Protein AF-A0A1I7YLP2-F1 (afdb_monomer)

Structure (mmCIF, N/CA/C/O backbone):
data_AF-A0A1I7YLP2-F1
#
_entry.id   AF-A0A1I7YLP2-F1
#
loop_
_atom_site.group_PDB
_atom_site.id
_atom_site.type_symbol
_atom_site.label_atom_id
_atom_site.label_alt_id
_atom_site.label_comp_id
_atom_site.label_asym_id
_atom_site.label_entity_id
_atom_site.label_seq_id
_atom_site.pdbx_PDB_ins_code
_atom_site.Cartn_x
_atom_site.Cartn_y
_atom_site.Cartn_z
_atom_site.occupancy
_atom_site.B_iso_or_equiv
_atom_site.auth_seq_id
_atom_site.auth_comp_id
_atom_site.auth_asym_id
_atom_site.auth_atom_id
_atom_site.pdbx_PDB_model_num
ATOM 1 N N . GLU A 1 1 ? -13.928 -5.850 30.829 1.00 45.56 1 GLU A N 1
ATOM 2 C CA . GLU A 1 1 ? -12.978 -5.229 29.883 1.00 45.56 1 GLU A CA 1
ATOM 3 C C . GLU A 1 1 ? -13.746 -4.260 29.009 1.00 45.56 1 GLU A C 1
ATOM 5 O O . GLU A 1 1 ? -14.879 -4.575 28.660 1.00 45.56 1 GLU A O 1
ATOM 10 N N . SER A 1 2 ? -13.206 -3.072 28.738 1.00 39.50 2 SER A N 1
ATOM 11 C CA . SER A 1 2 ? -13.853 -2.131 27.819 1.00 39.50 2 SER A CA 1
ATOM 12 C C . SER A 1 2 ? -13.719 -2.641 26.381 1.00 39.50 2 SER A C 1
ATOM 14 O O . SER A 1 2 ? -12.758 -3.340 26.057 1.00 39.50 2 SER A O 1
ATOM 16 N N . GLU A 1 3 ? -14.656 -2.281 25.498 1.00 38.78 3 GLU A N 1
ATOM 17 C CA . GLU A 1 3 ? -14.578 -2.587 24.054 1.00 38.78 3 GLU A CA 1
ATOM 18 C C . GLU A 1 3 ? -13.238 -2.148 23.433 1.00 38.78 3 GLU A C 1
ATOM 20 O O . GLU A 1 3 ? -12.744 -2.762 22.489 1.00 38.78 3 GLU A O 1
ATOM 25 N N . PHE A 1 4 ? -12.595 -1.158 24.054 1.00 42.38 4 PHE A N 1
ATOM 26 C CA . PHE A 1 4 ? -11.275 -0.638 23.727 1.00 42.38 4 PHE A CA 1
ATOM 27 C C . PHE A 1 4 ? -10.141 -1.670 23.860 1.00 42.38 4 PHE A C 1
ATOM 29 O O . PHE A 1 4 ? -9.307 -1.790 22.964 1.00 42.38 4 PHE A O 1
ATOM 36 N N . SER A 1 5 ? -10.127 -2.466 24.938 1.00 38.00 5 SER A N 1
ATOM 37 C CA . SER A 1 5 ? -9.141 -3.546 25.124 1.00 38.00 5 SER A CA 1
ATOM 38 C C . SER A 1 5 ? -9.267 -4.621 24.044 1.00 38.00 5 SER A C 1
ATOM 40 O O . SER A 1 5 ? -8.289 -5.252 23.662 1.00 38.00 5 SER A O 1
ATOM 42 N N . ARG A 1 6 ? -10.478 -4.800 23.509 1.00 41.12 6 ARG A N 1
ATOM 43 C CA . ARG A 1 6 ? -10.782 -5.808 22.495 1.00 41.12 6 ARG A CA 1
ATOM 44 C C . ARG A 1 6 ? -10.416 -5.352 21.078 1.00 41.12 6 ARG A C 1
ATOM 46 O O . ARG A 1 6 ? -10.029 -6.187 20.266 1.00 41.12 6 ARG A O 1
ATOM 53 N N . ALA A 1 7 ? -10.510 -4.052 20.789 1.00 42.50 7 ALA A N 1
ATOM 54 C CA . ALA A 1 7 ? -10.169 -3.475 19.486 1.00 42.50 7 ALA A CA 1
ATOM 55 C C . ALA A 1 7 ? -8.654 -3.442 19.209 1.00 42.50 7 ALA A C 1
ATOM 57 O O . ALA A 1 7 ? -8.238 -3.555 18.059 1.00 42.50 7 ALA A O 1
ATOM 58 N N . LEU A 1 8 ? -7.830 -3.316 20.253 1.00 41.56 8 LEU A N 1
ATOM 59 C CA . LEU A 1 8 ? -6.369 -3.223 20.128 1.00 41.56 8 LEU A CA 1
ATOM 60 C C . LEU A 1 8 ? -5.650 -4.582 20.166 1.00 41.56 8 LEU A C 1
ATOM 62 O O . LEU A 1 8 ? -4.443 -4.639 19.925 1.00 41.56 8 LEU A O 1
ATOM 66 N N . GLY A 1 9 ? -6.374 -5.670 20.460 1.00 40.88 9 GLY A N 1
ATOM 67 C CA . GLY A 1 9 ? -5.768 -6.928 20.896 1.00 40.88 9 GLY A CA 1
ATOM 68 C C . GLY A 1 9 ? -5.004 -6.745 22.212 1.00 40.88 9 GLY A C 1
ATOM 69 O O . GLY A 1 9 ? -4.769 -5.621 22.661 1.00 40.88 9 GLY A O 1
ATOM 70 N N . ASP A 1 10 ? -4.586 -7.839 22.845 1.00 42.75 10 ASP A N 1
ATOM 71 C CA . ASP A 1 10 ? -3.598 -7.759 23.923 1.00 42.75 10 ASP A CA 1
ATOM 72 C C . ASP A 1 10 ? -2.265 -7.307 23.317 1.00 42.75 10 ASP A C 1
ATOM 74 O O . ASP A 1 10 ? -1.399 -8.106 22.953 1.00 42.75 10 ASP A O 1
ATOM 78 N N . ALA A 1 11 ? -2.130 -5.997 23.127 1.00 47.75 11 ALA A N 1
ATOM 79 C CA . ALA A 1 11 ? -0.924 -5.392 22.623 1.00 47.75 11 ALA A CA 1
ATOM 80 C C . ALA A 1 11 ? 0.168 -5.638 23.662 1.00 47.75 11 ALA A C 1
ATOM 82 O O . ALA A 1 11 ? 0.198 -5.023 24.731 1.00 47.75 11 ALA A O 1
ATOM 83 N N . VAL A 1 12 ? 1.111 -6.519 23.331 1.00 45.19 12 VAL A N 1
ATOM 84 C CA . VAL A 1 12 ? 2.466 -6.403 23.860 1.00 45.19 12 VAL A CA 1
ATOM 85 C C . VAL A 1 12 ? 2.983 -5.079 23.311 1.00 45.19 12 VAL A C 1
ATOM 87 O O . VAL A 1 12 ? 3.541 -5.024 22.218 1.00 45.19 12 VAL A O 1
ATOM 90 N N . VAL A 1 13 ? 2.685 -3.989 24.018 1.00 52.03 13 VAL A N 1
ATOM 91 C CA . VAL A 1 13 ? 3.190 -2.662 23.686 1.00 52.03 13 VAL A CA 1
ATOM 92 C C . VAL A 1 13 ? 4.706 -2.781 23.717 1.00 52.03 13 VAL A C 1
ATOM 94 O O . VAL A 1 13 ? 5.293 -3.028 24.775 1.00 52.03 13 VAL A O 1
ATOM 97 N N . ASP A 1 14 ? 5.333 -2.686 22.545 1.00 47.81 14 ASP A N 1
ATOM 98 C CA . ASP A 1 14 ? 6.778 -2.555 22.447 1.00 47.81 14 ASP A CA 1
ATOM 99 C C . ASP A 1 14 ? 7.168 -1.342 23.297 1.00 47.81 14 ASP A C 1
ATOM 101 O O . ASP A 1 14 ? 6.802 -0.212 22.985 1.00 47.81 14 ASP A O 1
ATOM 105 N N . LYS A 1 15 ? 7.879 -1.581 24.404 1.00 51.81 15 LYS A N 1
ATOM 106 C CA . LYS A 1 15 ? 8.321 -0.540 25.347 1.00 51.81 15 LYS A CA 1
ATOM 107 C C . LYS A 1 15 ? 9.424 0.347 24.759 1.00 51.81 15 LYS A C 1
ATOM 109 O O . LYS A 1 15 ? 10.117 1.044 25.502 1.00 51.81 15 LYS A O 1
ATOM 114 N N . SER A 1 16 ? 9.665 0.279 23.450 1.00 53.50 16 SER A N 1
ATOM 115 C CA . SER A 1 16 ? 10.632 1.141 22.802 1.00 53.50 16 SER A CA 1
ATOM 116 C C . SER A 1 16 ? 10.106 2.580 22.814 1.00 53.50 16 SER A C 1
ATOM 118 O O . SER A 1 16 ? 9.059 2.907 22.265 1.00 53.50 16 SER A O 1
ATOM 120 N N . SER A 1 17 ? 10.858 3.474 23.455 1.00 63.59 17 SER A N 1
ATOM 121 C CA . SER A 1 17 ? 10.598 4.918 23.548 1.00 63.59 17 SER A CA 1
ATOM 122 C C . SER A 1 17 ? 10.815 5.653 22.216 1.00 63.59 17 SER A C 1
ATOM 124 O O . SER A 1 17 ? 11.180 6.830 22.193 1.00 63.59 17 SER A O 1
ATOM 126 N N . LYS A 1 18 ? 10.643 4.951 21.090 1.00 79.50 18 LYS A N 1
ATOM 127 C CA . LYS A 1 18 ? 10.889 5.488 19.757 1.00 79.50 18 LYS A CA 1
ATOM 128 C C . LYS A 1 18 ? 9.883 6.600 19.450 1.00 79.50 18 LYS A C 1
ATOM 130 O O . LYS A 1 18 ? 8.698 6.449 19.756 1.00 79.50 18 LYS A O 1
ATOM 135 N N . PRO A 1 19 ? 10.341 7.704 18.842 1.00 81.00 19 PRO A N 1
ATOM 136 C CA . PRO A 1 19 ? 9.447 8.762 18.421 1.00 81.00 19 PRO A CA 1
ATOM 137 C C . PRO A 1 19 ? 8.561 8.311 17.254 1.00 81.00 19 PRO A C 1
ATOM 139 O O . PRO A 1 19 ? 8.988 7.575 16.366 1.00 81.00 19 PRO A O 1
ATOM 142 N N . LEU A 1 20 ? 7.336 8.813 17.262 1.00 83.81 20 LEU A N 1
ATOM 143 C CA . LEU A 1 20 ? 6.282 8.672 16.273 1.00 83.81 20 LEU A CA 1
ATOM 144 C C . LEU A 1 20 ? 5.822 10.075 15.880 1.00 83.81 20 LEU A C 1
ATOM 146 O O . LEU A 1 20 ? 5.716 10.954 16.735 1.00 83.81 20 LEU A O 1
ATOM 150 N N . GLU A 1 21 ? 5.503 10.267 14.605 1.00 88.31 21 GLU A N 1
ATOM 151 C CA . GLU A 1 21 ? 4.964 11.525 14.075 1.00 88.31 21 GLU A CA 1
ATOM 152 C C . GLU A 1 21 ? 3.681 11.225 13.295 1.00 88.31 21 GLU A C 1
ATOM 154 O O . GLU A 1 21 ? 3.731 11.010 12.082 1.00 88.31 21 GLU A O 1
ATOM 159 N N . PRO A 1 22 ? 2.527 11.105 13.979 1.00 88.25 22 PRO A N 1
ATOM 160 C CA . PRO A 1 22 ? 1.287 10.726 13.322 1.00 88.25 22 PRO A CA 1
ATOM 161 C C . PRO A 1 22 ? 0.819 11.802 12.346 1.00 88.25 22 PRO A C 1
ATOM 163 O O . PRO A 1 22 ? 0.896 12.997 12.626 1.00 88.25 22 PRO A O 1
ATOM 166 N N . LEU A 1 23 ? 0.249 11.353 11.233 1.00 92.25 23 LEU A N 1
ATOM 167 C CA . LEU A 1 23 ? -0.410 12.191 10.244 1.00 92.25 23 LEU A CA 1
ATOM 168 C C . LEU A 1 23 ? -1.813 11.640 10.001 1.00 92.25 23 LEU A C 1
ATOM 170 O O . LEU A 1 23 ? -1.985 10.434 9.811 1.00 92.25 23 LEU A O 1
ATOM 174 N N . PHE A 1 24 ? -2.821 12.511 10.012 1.00 92.62 24 PHE A N 1
ATOM 175 C CA . PHE A 1 24 ? -4.186 12.085 9.736 1.00 92.62 24 PHE A CA 1
ATOM 176 C C . PHE A 1 24 ? -4.331 11.648 8.272 1.00 92.62 24 PHE A C 1
ATOM 178 O O . PHE A 1 24 ? -3.794 12.284 7.365 1.00 92.62 24 PHE 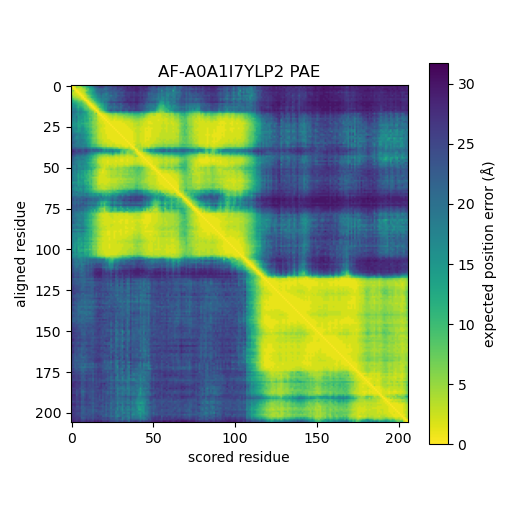A O 1
ATOM 185 N N . VAL A 1 25 ? -5.076 10.564 8.031 1.00 92.81 25 VAL A N 1
ATOM 186 C CA . VAL A 1 25 ? -5.134 9.902 6.715 1.00 92.81 25 VAL A CA 1
ATOM 187 C C . VAL A 1 25 ? -5.572 10.844 5.593 1.00 92.81 25 VAL A C 1
ATOM 189 O O . VAL A 1 25 ? -5.030 10.787 4.494 1.00 92.81 25 VAL A O 1
ATOM 192 N N . LYS A 1 26 ? -6.503 11.762 5.875 1.00 92.31 26 LYS A N 1
ATOM 193 C CA . LYS A 1 26 ? -6.982 12.721 4.879 1.00 92.31 26 LYS A CA 1
ATOM 194 C C . LYS A 1 26 ? -5.882 13.694 4.450 1.00 92.31 26 LYS A C 1
ATOM 196 O O . LYS A 1 26 ? -5.697 13.896 3.254 1.00 92.31 26 LYS A O 1
ATOM 201 N N . ASP A 1 27 ? -5.120 14.228 5.405 1.00 95.44 27 ASP A N 1
ATOM 202 C CA . ASP A 1 27 ? -3.985 15.108 5.112 1.00 95.44 27 ASP A CA 1
ATOM 203 C C . ASP A 1 27 ? -2.909 14.359 4.304 1.00 95.44 27 ASP A C 1
ATOM 205 O O . ASP A 1 27 ? -2.358 14.909 3.351 1.00 95.44 27 ASP A O 1
ATOM 209 N N . ALA A 1 28 ? -2.654 13.083 4.624 1.00 95.25 28 ALA A N 1
ATOM 210 C CA . ALA A 1 28 ? -1.737 12.242 3.853 1.00 95.25 28 ALA A CA 1
ATOM 211 C C . ALA A 1 28 ? -2.200 12.063 2.396 1.00 95.25 28 ALA A C 1
ATOM 213 O O . ALA A 1 28 ? -1.409 12.245 1.470 1.00 95.25 28 ALA A O 1
ATOM 214 N N . CYS A 1 29 ? -3.482 11.753 2.176 1.00 93.94 29 CYS A N 1
ATOM 215 C CA . CYS A 1 29 ? -4.053 11.619 0.835 1.00 93.94 29 CYS A CA 1
ATOM 216 C C . CYS A 1 29 ? -3.966 12.923 0.031 1.00 93.94 29 CYS A C 1
ATOM 218 O O . CYS A 1 29 ? -3.602 12.891 -1.144 1.00 93.94 29 CYS A O 1
ATOM 220 N N . GLU A 1 30 ? -4.271 14.064 0.654 1.00 96.25 30 GLU A N 1
ATOM 221 C CA . GLU A 1 30 ? -4.180 15.380 0.013 1.00 96.25 30 GLU A CA 1
ATOM 222 C C . GLU A 1 30 ? -2.740 15.695 -0.417 1.00 96.25 30 GLU A C 1
ATOM 224 O O . GLU A 1 30 ? -2.513 16.108 -1.556 1.00 96.25 30 GLU A O 1
ATOM 229 N N . ALA A 1 31 ? -1.752 15.423 0.441 1.00 96.06 31 ALA A N 1
ATOM 230 C CA . ALA A 1 31 ? -0.342 15.589 0.098 1.00 96.06 31 ALA A CA 1
ATOM 231 C C . ALA A 1 31 ? 0.078 14.705 -1.083 1.00 96.06 31 ALA A C 1
ATOM 233 O O . ALA A 1 31 ? 0.730 15.183 -2.010 1.00 96.06 31 ALA A O 1
ATOM 234 N N . ILE A 1 32 ? -0.312 13.425 -1.068 1.00 94.56 32 ILE A N 1
ATOM 235 C CA . ILE A 1 32 ? 0.006 12.469 -2.136 1.00 94.56 32 ILE A CA 1
ATOM 236 C C . ILE A 1 32 ? -0.591 12.936 -3.465 1.00 94.56 32 ILE A C 1
ATOM 238 O O . ILE A 1 32 ? 0.103 12.924 -4.480 1.00 94.56 32 ILE A O 1
ATOM 242 N N . ALA A 1 33 ? -1.845 13.396 -3.466 1.00 92.75 33 ALA A N 1
ATOM 243 C CA . ALA A 1 33 ? -2.496 13.914 -4.666 1.00 92.75 33 ALA A CA 1
ATOM 244 C C . ALA A 1 33 ? -1.780 15.159 -5.218 1.00 92.75 33 ALA A C 1
ATOM 246 O O . ALA A 1 33 ? -1.570 15.264 -6.427 1.00 92.75 33 ALA A O 1
ATOM 247 N N . LEU A 1 34 ? -1.353 16.077 -4.342 1.00 93.81 34 LEU A N 1
ATOM 248 C CA . LEU A 1 34 ? -0.584 17.260 -4.741 1.00 93.81 34 LEU A CA 1
ATOM 249 C C . LEU A 1 34 ? 0.781 16.891 -5.328 1.00 93.81 34 LEU A C 1
ATOM 251 O O . LEU A 1 34 ? 1.174 17.453 -6.349 1.00 93.81 34 LEU A O 1
ATOM 255 N N . VAL A 1 35 ? 1.491 15.944 -4.709 1.00 92.38 35 VAL A N 1
ATOM 256 C CA . VAL A 1 35 ? 2.786 15.455 -5.204 1.00 92.38 35 VAL A CA 1
ATOM 257 C C . VAL A 1 35 ? 2.620 14.760 -6.556 1.00 92.38 35 VAL A C 1
ATOM 259 O O . VAL A 1 35 ? 3.386 15.032 -7.472 1.00 92.38 35 VAL A O 1
ATOM 262 N N . ALA A 1 36 ? 1.596 13.921 -6.720 1.00 87.50 36 ALA A N 1
ATOM 263 C CA . ALA A 1 36 ? 1.324 13.225 -7.978 1.00 87.50 36 ALA A CA 1
ATOM 264 C C . ALA A 1 36 ? 0.922 14.178 -9.119 1.00 87.50 36 ALA A C 1
ATOM 266 O O . ALA A 1 36 ? 1.253 13.931 -10.276 1.00 87.50 36 ALA A O 1
ATOM 267 N N . GLY A 1 37 ? 0.220 15.273 -8.806 1.00 87.75 37 GLY A N 1
ATOM 268 C CA . GLY A 1 37 ? -0.152 16.306 -9.778 1.00 87.75 37 GLY A CA 1
ATOM 269 C C . GLY A 1 37 ? 0.976 17.288 -10.120 1.00 87.75 37 GLY A C 1
ATOM 270 O O . GLY A 1 37 ? 0.842 18.067 -11.070 1.00 87.75 37 GLY A O 1
ATOM 271 N N . HIS A 1 38 ? 2.078 17.275 -9.366 1.00 87.94 38 HIS A N 1
ATOM 272 C CA . HIS A 1 38 ? 3.189 18.198 -9.550 1.00 87.94 38 HIS A CA 1
ATOM 273 C C . HIS A 1 38 ? 3.922 17.934 -10.873 1.00 87.94 38 HIS A C 1
ATOM 275 O O . HIS A 1 38 ? 4.423 16.843 -11.121 1.00 87.94 38 HIS A O 1
ATOM 281 N N . GLN A 1 39 ? 4.004 18.961 -11.724 1.00 81.00 39 GLN A N 1
ATOM 282 C CA . GLN A 1 39 ? 4.672 18.898 -13.034 1.00 81.00 39 GLN A CA 1
ATOM 283 C C . GLN A 1 39 ? 6.172 19.257 -12.972 1.00 81.00 39 GLN A C 1
ATOM 285 O O . GLN A 1 39 ? 6.821 19.377 -14.010 1.00 81.00 39 GLN A O 1
ATOM 290 N N . GLY A 1 40 ? 6.716 19.503 -11.775 1.00 72.44 40 GLY A N 1
ATOM 291 C CA . GLY A 1 40 ? 8.125 19.834 -11.566 1.00 72.44 40 GLY A CA 1
ATOM 292 C C . GLY A 1 40 ? 8.976 18.600 -11.265 1.00 72.44 40 GLY A C 1
ATOM 293 O O . GLY A 1 40 ? 8.549 17.712 -10.532 1.00 72.44 40 GLY A O 1
ATOM 294 N N . GLY A 1 41 ? 10.169 18.580 -11.871 1.00 65.69 41 GLY A N 1
ATOM 295 C CA . GLY A 1 41 ? 11.251 17.626 -11.620 1.00 65.69 41 GLY A CA 1
ATOM 296 C C . GLY A 1 41 ? 10.966 16.167 -11.997 1.00 65.69 41 GLY A C 1
ATOM 297 O O . GLY A 1 41 ? 9.836 15.707 -12.106 1.00 65.69 41 GLY A O 1
ATOM 298 N N . VAL A 1 42 ? 12.031 15.401 -12.238 1.00 70.19 42 VAL A N 1
ATOM 299 C CA . VAL A 1 42 ? 11.933 13.951 -12.456 1.00 70.19 42 VAL A CA 1
ATOM 300 C C . VAL A 1 42 ? 12.368 13.256 -11.172 1.00 70.19 42 VAL A C 1
ATOM 302 O O . VAL A 1 42 ? 13.467 13.516 -10.686 1.00 70.19 42 VAL A O 1
ATOM 305 N N . ALA A 1 43 ? 11.527 12.354 -10.653 1.00 75.94 43 ALA A N 1
ATOM 306 C CA . ALA A 1 43 ? 11.809 11.558 -9.453 1.00 75.94 43 ALA A CA 1
ATOM 307 C C . ALA A 1 43 ? 12.072 12.393 -8.184 1.00 75.94 43 ALA A C 1
ATOM 309 O O . ALA A 1 43 ? 12.931 12.062 -7.365 1.00 75.94 43 ALA A O 1
ATOM 310 N N . GLU A 1 44 ? 11.333 13.487 -8.011 1.00 88.12 44 GLU A N 1
ATOM 311 C CA . GLU A 1 44 ? 11.436 14.299 -6.806 1.00 88.12 44 GLU A CA 1
ATOM 312 C C . GLU A 1 44 ? 10.851 13.593 -5.582 1.00 88.12 44 GLU A C 1
ATOM 314 O O . GLU A 1 44 ? 9.747 13.056 -5.611 1.00 88.12 44 GLU A O 1
ATOM 319 N N . ILE A 1 45 ? 11.585 13.649 -4.473 1.00 89.88 45 ILE A N 1
ATOM 320 C CA . ILE A 1 45 ? 11.138 13.119 -3.184 1.00 89.88 45 ILE A CA 1
ATOM 321 C C . ILE A 1 45 ? 10.534 14.260 -2.367 1.00 89.88 45 ILE A C 1
ATOM 323 O O . ILE A 1 45 ? 11.136 15.335 -2.280 1.00 89.88 45 ILE A O 1
ATOM 327 N N . PHE A 1 46 ? 9.367 14.016 -1.769 1.00 93.56 46 PHE A N 1
ATOM 328 C CA . PHE A 1 46 ? 8.687 14.917 -0.840 1.00 93.56 46 PHE A CA 1
ATOM 329 C C . PHE A 1 46 ? 8.389 14.171 0.460 1.00 93.56 46 PHE A C 1
ATOM 331 O O . PHE A 1 46 ? 7.674 13.171 0.454 1.00 93.56 46 PHE A O 1
ATOM 338 N N . ASN A 1 47 ? 8.920 14.669 1.576 1.00 94.75 47 ASN A N 1
ATOM 339 C CA . ASN A 1 47 ? 8.521 14.191 2.895 1.00 94.75 47 ASN A CA 1
ATOM 340 C C . ASN A 1 47 ? 7.130 14.731 3.231 1.00 94.75 47 ASN A C 1
ATOM 342 O O . ASN A 1 47 ? 6.864 15.922 3.052 1.00 94.75 47 ASN A O 1
ATOM 346 N N . VAL A 1 48 ? 6.269 13.854 3.740 1.00 93.94 48 VAL A N 1
ATOM 347 C CA . VAL A 1 48 ? 4.904 14.166 4.165 1.00 93.94 48 VAL A CA 1
ATOM 348 C C . VAL A 1 48 ? 4.759 13.699 5.610 1.00 93.94 48 VAL A C 1
ATOM 350 O O . VAL A 1 48 ? 4.882 12.507 5.883 1.00 93.94 48 VAL A O 1
ATOM 353 N N . GLY A 1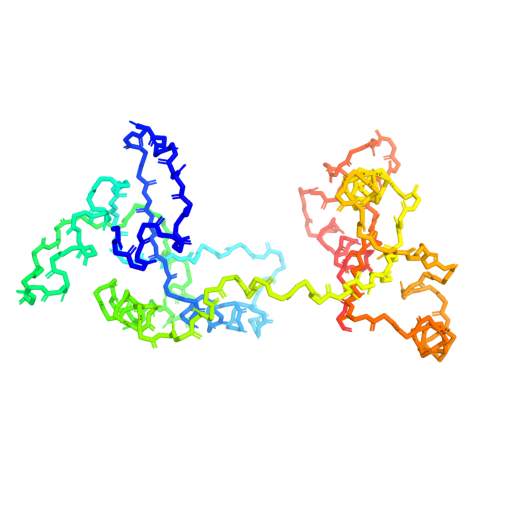 49 ? 4.519 14.627 6.534 1.00 90.94 49 GLY A N 1
ATOM 354 C CA . GLY A 1 49 ? 4.457 14.333 7.965 1.00 90.94 49 GLY A CA 1
ATOM 355 C C . GLY A 1 49 ? 3.514 15.249 8.728 1.00 90.94 49 GLY A C 1
ATOM 356 O O . GLY A 1 49 ? 3.074 16.282 8.217 1.00 90.94 49 GLY A O 1
ATOM 357 N N . GLY A 1 50 ? 3.193 14.831 9.953 1.00 86.69 50 GLY A N 1
ATOM 358 C CA . GLY A 1 50 ? 2.422 15.620 10.908 1.00 86.69 50 GLY A CA 1
ATOM 359 C C . GLY A 1 50 ? 3.229 16.765 11.521 1.00 86.69 50 GLY A C 1
ATOM 360 O O . GLY A 1 50 ? 4.412 16.955 11.248 1.00 86.69 50 GLY A O 1
ATOM 361 N N . ASP A 1 51 ? 2.578 17.539 12.380 1.00 79.31 51 ASP A N 1
ATOM 362 C CA . ASP A 1 51 ? 3.170 18.671 13.097 1.00 79.31 51 ASP A CA 1
ATOM 363 C C . ASP A 1 51 ? 3.699 18.301 14.494 1.00 79.31 51 ASP A C 1
ATOM 365 O O . ASP A 1 51 ? 4.356 19.117 15.154 1.00 79.31 51 ASP A O 1
ATOM 369 N N . PHE A 1 52 ? 3.459 17.062 14.930 1.00 79.06 52 PHE A N 1
ATOM 370 C CA . PHE A 1 52 ? 3.673 16.631 16.302 1.00 79.06 52 PHE A CA 1
ATOM 371 C C . PHE A 1 52 ? 4.488 15.341 16.415 1.00 79.06 52 PHE A C 1
ATOM 373 O O . PHE A 1 52 ? 4.296 14.411 15.636 1.00 79.06 52 PHE A O 1
ATOM 380 N N . GLN A 1 53 ? 5.352 15.271 17.432 1.00 84.56 53 GLN A N 1
ATOM 381 C CA . GLN A 1 53 ? 6.138 14.083 17.765 1.00 84.56 53 GLN A CA 1
ATOM 382 C C . GLN A 1 53 ? 5.800 13.572 19.165 1.00 84.56 53 GLN A C 1
ATOM 384 O O . GLN A 1 53 ? 5.757 14.340 20.124 1.00 84.56 53 GLN A O 1
ATOM 389 N N . LEU A 1 54 ? 5.616 12.264 19.302 1.00 84.75 54 LEU A N 1
ATOM 390 C CA . LEU A 1 54 ? 5.354 11.610 20.581 1.00 84.75 54 LEU A CA 1
ATOM 391 C C . LEU A 1 54 ? 5.856 10.169 20.591 1.00 84.75 54 LEU A C 1
ATOM 393 O O . LEU A 1 54 ? 6.184 9.628 19.547 1.00 84.75 54 LEU A O 1
ATOM 397 N N . ASN A 1 55 ? 5.904 9.523 21.747 1.00 84.62 55 ASN A N 1
ATOM 398 C CA . ASN A 1 55 ? 6.105 8.074 21.835 1.00 84.62 55 ASN A CA 1
ATOM 399 C C . ASN A 1 55 ? 4.779 7.325 22.078 1.00 84.62 55 ASN A C 1
ATOM 401 O O . ASN A 1 55 ? 3.713 7.928 22.213 1.00 84.62 55 ASN A O 1
ATOM 405 N N . VAL A 1 56 ? 4.847 5.993 22.126 1.00 80.81 56 VAL A N 1
ATOM 406 C CA . VAL A 1 56 ? 3.667 5.131 22.309 1.00 80.81 56 VAL A CA 1
ATOM 407 C C . VAL A 1 56 ? 2.971 5.375 23.656 1.00 80.81 56 VAL A C 1
ATOM 409 O O . VAL A 1 56 ? 1.741 5.404 23.706 1.00 80.81 56 VAL A O 1
ATOM 412 N N . ASP A 1 57 ? 3.726 5.607 24.732 1.00 80.69 57 ASP A N 1
ATOM 413 C CA . ASP A 1 57 ? 3.164 5.872 26.063 1.00 80.69 57 ASP A CA 1
ATOM 414 C C . ASP A 1 57 ? 2.430 7.221 26.103 1.00 80.69 57 ASP A C 1
ATOM 416 O O . ASP A 1 57 ? 1.327 7.328 26.644 1.00 80.69 57 ASP A O 1
ATOM 420 N N . GLU A 1 58 ? 3.013 8.247 25.478 1.00 81.12 58 GLU A N 1
ATOM 421 C CA . GLU A 1 58 ? 2.410 9.569 25.301 1.00 81.12 58 GLU A CA 1
ATOM 422 C C . GLU A 1 58 ? 1.136 9.482 24.446 1.00 81.12 58 GLU A C 1
ATOM 424 O O . GLU A 1 58 ? 0.147 10.142 24.766 1.00 81.12 58 GLU A O 1
ATOM 429 N N . LEU A 1 59 ? 1.113 8.626 23.416 1.00 82.69 59 LEU A N 1
ATOM 430 C CA . LEU A 1 59 ? -0.069 8.414 22.571 1.00 82.69 59 LEU A CA 1
ATOM 431 C C . LEU A 1 59 ? -1.188 7.756 23.374 1.00 82.69 59 LEU A C 1
ATOM 433 O O . LEU A 1 59 ? -2.326 8.219 23.354 1.00 82.69 59 LEU A O 1
ATOM 437 N N . ALA A 1 60 ? -0.858 6.698 24.115 1.00 81.06 60 ALA A N 1
ATOM 438 C CA . ALA A 1 60 ? -1.809 5.988 24.958 1.00 81.06 60 ALA A CA 1
ATOM 439 C C . ALA A 1 60 ? -2.387 6.898 26.053 1.00 81.06 60 ALA A C 1
ATOM 441 O O . ALA A 1 60 ? -3.585 6.844 26.340 1.00 81.06 60 ALA A O 1
ATOM 442 N N . ALA A 1 61 ? -1.558 7.757 26.654 1.00 80.00 61 ALA A N 1
ATOM 443 C CA . ALA A 1 61 ? -2.011 8.762 27.609 1.00 80.00 61 ALA A CA 1
ATOM 444 C C . ALA A 1 61 ? -2.921 9.808 26.949 1.00 80.00 61 ALA A C 1
ATOM 446 O O . ALA A 1 61 ? -3.961 10.147 27.510 1.00 80.00 61 ALA A O 1
ATOM 447 N N . LEU A 1 62 ? -2.569 10.282 25.751 1.00 78.75 62 LEU A N 1
ATOM 448 C CA . LEU A 1 62 ? -3.348 11.274 25.016 1.00 78.75 62 LEU A CA 1
ATOM 449 C C . LEU A 1 62 ? -4.728 10.746 24.620 1.00 78.75 62 LEU A C 1
ATOM 451 O O . LEU A 1 62 ? -5.716 11.455 24.780 1.00 78.75 62 LEU A O 1
ATOM 455 N N . VAL A 1 63 ? -4.818 9.497 24.162 1.00 77.50 63 VAL A N 1
ATOM 456 C CA . VAL A 1 63 ? -6.105 8.867 23.838 1.00 77.50 63 VAL A CA 1
ATOM 457 C C . VAL A 1 63 ? -7.018 8.829 25.069 1.00 77.50 63 VAL A C 1
ATOM 459 O O . VAL A 1 63 ? -8.174 9.228 24.972 1.00 77.50 63 VAL A O 1
ATOM 462 N N . LYS A 1 64 ? -6.481 8.489 26.251 1.00 77.25 64 LYS A N 1
ATOM 463 C CA . LYS A 1 64 ? -7.225 8.555 27.526 1.00 77.25 64 LYS A CA 1
ATOM 464 C C . LYS A 1 64 ? -7.606 9.988 27.929 1.00 77.25 64 LYS A C 1
ATOM 466 O O . LYS A 1 64 ? -8.630 10.199 28.565 1.00 77.25 64 LYS A O 1
ATOM 471 N N . GLN A 1 65 ? -6.780 10.984 27.602 1.00 72.56 65 GLN A N 1
ATOM 472 C CA . GLN A 1 65 ? -7.025 12.396 27.936 1.00 72.56 65 GLN A CA 1
ATOM 473 C C . GLN A 1 65 ? -8.012 13.089 26.994 1.00 72.56 65 GLN A C 1
ATOM 475 O O . GLN A 1 65 ? -8.690 14.027 27.410 1.00 72.56 65 GLN A O 1
ATOM 480 N N . ILE A 1 66 ? -8.117 12.651 25.739 1.00 68.25 66 ILE A N 1
ATOM 481 C CA . ILE A 1 66 ? -9.088 13.179 24.773 1.00 68.25 66 ILE A CA 1
ATOM 482 C C . ILE A 1 66 ? -10.526 12.890 25.232 1.00 68.25 66 ILE A C 1
ATOM 484 O O . ILE A 1 66 ? -11.405 13.723 25.006 1.00 68.25 66 ILE A O 1
ATOM 488 N N . GLU A 1 67 ? -10.740 11.807 25.984 1.00 59.25 67 GLU A N 1
ATOM 489 C CA . GLU A 1 67 ? -11.993 11.528 26.704 1.00 59.25 67 GLU A CA 1
ATOM 490 C C . GLU A 1 67 ? -12.259 12.529 27.852 1.00 59.25 67 GLU A C 1
ATOM 492 O O . GLU A 1 67 ? -13.405 12.735 28.247 1.00 59.25 67 GLU A O 1
ATOM 497 N N . ALA A 1 68 ? -11.217 13.202 28.357 1.00 56.22 68 ALA A N 1
ATOM 498 C CA . ALA A 1 68 ? -11.246 14.141 29.485 1.00 56.22 68 ALA A CA 1
ATOM 499 C C . ALA A 1 68 ? -11.040 15.628 29.094 1.00 56.22 68 ALA A C 1
ATOM 501 O O . ALA A 1 68 ? -10.918 16.482 29.972 1.00 56.22 68 ALA A O 1
ATOM 502 N N . ALA A 1 69 ? -11.017 15.953 27.793 1.00 54.19 69 ALA A N 1
ATOM 503 C CA . ALA A 1 69 ? -11.013 17.315 27.232 1.00 54.19 69 ALA A CA 1
ATOM 504 C C . ALA A 1 69 ? -9.874 18.268 27.681 1.00 54.19 69 ALA A C 1
ATOM 506 O O . ALA A 1 69 ? -10.073 19.482 27.746 1.00 54.19 69 ALA A O 1
ATOM 507 N N . SER A 1 70 ? -8.660 17.761 27.920 1.00 50.66 70 SER A N 1
ATOM 508 C CA . SER A 1 70 ? -7.469 18.596 28.156 1.00 50.66 70 SER A CA 1
ATOM 509 C C . SER A 1 70 ? -6.279 18.066 27.363 1.00 50.66 70 SER A C 1
ATOM 511 O O . SER A 1 70 ? -5.938 16.894 27.485 1.00 50.66 70 SER A O 1
ATOM 513 N N . THR A 1 71 ? -5.643 18.903 26.538 1.00 53.69 71 THR A N 1
ATOM 514 C CA . THR A 1 71 ? -4.452 18.505 25.771 1.00 53.69 71 THR A CA 1
ATOM 515 C C . THR A 1 71 ? -3.412 19.622 25.765 1.00 53.69 71 THR A C 1
ATOM 517 O O . THR A 1 71 ? -3.553 20.601 25.034 1.00 53.69 71 THR A O 1
ATOM 520 N N . HIS A 1 72 ? -2.346 19.458 26.552 1.00 52.66 72 HIS A N 1
ATOM 521 C CA . HIS A 1 72 ? -1.086 20.180 26.370 1.00 52.66 72 HIS A CA 1
ATOM 522 C C . HIS A 1 72 ? -0.083 19.234 25.710 1.00 52.66 72 HIS A C 1
ATOM 524 O O . HIS A 1 72 ? 0.276 18.204 26.271 1.00 52.66 72 HIS A O 1
ATOM 530 N N . LEU A 1 73 ? 0.362 19.592 24.512 1.00 59.88 73 LEU A N 1
ATOM 531 C CA . LEU A 1 73 ? 1.251 18.798 23.676 1.00 59.88 73 LEU A CA 1
ATOM 532 C C . LEU A 1 73 ? 2.337 19.746 23.151 1.00 59.88 73 LEU A C 1
ATOM 534 O O . LEU A 1 73 ? 2.018 20.752 22.523 1.00 59.88 73 LEU A O 1
ATOM 538 N N . SER A 1 74 ? 3.611 19.487 23.469 1.00 55.06 74 SER A N 1
ATOM 539 C CA . SER A 1 74 ? 4.702 20.471 23.314 1.00 55.06 74 SER A CA 1
ATOM 540 C C . SER A 1 74 ? 5.901 20.027 22.463 1.00 55.06 74 SER A C 1
ATOM 542 O O . SER A 1 74 ? 6.888 20.761 22.391 1.00 55.06 74 SER A O 1
ATOM 544 N N . LYS A 1 75 ? 5.855 18.868 21.793 1.00 66.69 75 LYS A N 1
ATOM 545 C CA . LYS A 1 75 ? 6.975 18.365 20.980 1.00 66.69 75 LYS A CA 1
ATOM 546 C C . LYS A 1 75 ? 6.707 18.525 19.482 1.00 66.69 75 LYS A C 1
ATOM 548 O O . LYS A 1 75 ? 5.818 17.896 18.918 1.00 66.69 75 LYS A O 1
ATOM 553 N N . LYS A 1 76 ? 7.506 19.382 18.847 1.00 69.50 76 LYS A N 1
ATOM 554 C CA . LYS A 1 76 ? 7.480 19.641 17.403 1.00 69.50 76 LYS A CA 1
ATOM 555 C C . LYS A 1 76 ? 8.010 18.426 16.630 1.00 69.50 76 LYS A C 1
ATOM 557 O O . LYS A 1 76 ? 9.007 17.845 17.050 1.00 69.50 76 LYS A O 1
ATOM 562 N N . ALA A 1 77 ? 7.374 18.097 15.504 1.00 78.31 77 ALA A N 1
ATOM 563 C CA . ALA A 1 77 ? 7.865 17.097 14.554 1.00 78.31 77 ALA A CA 1
ATOM 564 C C . ALA A 1 77 ? 9.324 17.348 14.121 1.00 78.31 77 ALA A C 1
ATOM 566 O O . ALA A 1 77 ? 9.763 18.497 13.990 1.00 78.31 77 ALA A O 1
ATOM 567 N N . SER A 1 78 ? 10.064 16.260 13.904 1.00 82.06 78 SER A N 1
ATOM 568 C CA . SER A 1 78 ? 11.466 16.240 13.483 1.00 82.06 78 SER A CA 1
ATOM 569 C C . SER A 1 78 ? 11.648 15.929 11.994 1.00 82.06 78 SER A C 1
ATOM 571 O O . SER A 1 78 ? 12.703 16.256 11.447 1.00 82.06 78 SER A O 1
ATOM 573 N N . LEU A 1 79 ? 10.640 15.356 11.319 1.00 88.00 79 LEU A N 1
ATOM 574 C CA . LEU A 1 79 ? 10.683 15.123 9.877 1.00 88.00 79 LEU A CA 1
ATOM 575 C C . LEU A 1 79 ? 10.734 16.448 9.102 1.00 88.00 79 LEU A C 1
ATOM 577 O O . LEU A 1 79 ? 9.838 17.290 9.201 1.00 88.00 79 LEU A O 1
ATOM 581 N N . ASP A 1 80 ? 11.765 16.619 8.274 1.00 91.31 80 ASP A N 1
ATOM 582 C CA . ASP A 1 80 ? 11.901 17.808 7.435 1.00 91.31 80 ASP A CA 1
ATOM 583 C C . ASP A 1 80 ? 10.898 17.788 6.274 1.00 91.31 80 ASP A C 1
ATOM 585 O O . ASP A 1 80 ? 11.111 17.131 5.254 1.00 91.31 80 ASP A O 1
ATOM 589 N N . CYS A 1 81 ? 9.810 18.541 6.433 1.00 93.31 81 CYS A N 1
ATOM 590 C CA . CYS A 1 81 ? 8.773 18.748 5.420 1.00 93.31 81 CYS A CA 1
ATOM 591 C C . CYS A 1 81 ? 8.902 20.111 4.708 1.00 93.31 81 CYS A C 1
ATOM 593 O O . CYS A 1 81 ? 7.943 20.588 4.095 1.00 93.31 81 CYS A O 1
ATOM 595 N N . SER A 1 82 ? 10.064 20.774 4.777 1.00 94.31 82 SER A N 1
ATOM 596 C CA . SER A 1 82 ? 10.243 22.126 4.220 1.00 94.31 82 SER A CA 1
ATOM 597 C C . SER A 1 82 ? 9.999 22.152 2.712 1.00 94.31 82 SER A C 1
ATOM 599 O O . SER A 1 82 ? 9.292 23.023 2.211 1.00 94.31 82 SER A O 1
ATOM 601 N N . LYS A 1 83 ? 10.463 21.125 1.990 1.00 95.12 83 LYS A N 1
ATOM 602 C CA . LYS A 1 83 ? 10.299 21.034 0.535 1.00 95.12 83 LYS A CA 1
ATOM 603 C C . LYS A 1 83 ? 8.835 21.027 0.090 1.00 95.12 83 LYS A C 1
ATOM 605 O O . LYS A 1 83 ? 8.478 21.786 -0.812 1.00 95.12 83 LYS A O 1
ATOM 610 N N . ILE A 1 84 ? 7.981 20.194 0.693 1.00 95.38 84 ILE A N 1
ATOM 611 C CA . ILE A 1 84 ? 6.563 20.126 0.302 1.00 95.38 84 ILE A CA 1
ATOM 612 C C . ILE A 1 84 ? 5.827 21.422 0.666 1.00 95.38 84 ILE A C 1
ATOM 614 O O . ILE A 1 84 ? 5.015 21.921 -0.116 1.00 95.38 84 ILE A O 1
ATOM 618 N N . LYS A 1 85 ? 6.195 22.037 1.794 1.00 95.06 85 LYS A N 1
ATOM 619 C CA . LYS A 1 85 ? 5.663 23.329 2.228 1.00 95.06 85 LYS A CA 1
ATOM 620 C C . LYS A 1 85 ? 6.051 24.465 1.285 1.00 95.06 85 LYS A C 1
ATOM 622 O O . LYS A 1 85 ? 5.231 25.322 0.969 1.00 95.06 85 LYS A O 1
ATOM 627 N N . GLU A 1 86 ? 7.293 24.501 0.829 1.00 95.31 86 GLU A N 1
ATOM 628 C CA . GLU A 1 86 ? 7.787 25.570 -0.035 1.00 95.31 86 GLU A CA 1
ATOM 629 C C . GLU A 1 86 ? 7.313 25.404 -1.477 1.00 95.31 86 GLU A C 1
ATOM 631 O O . GLU A 1 86 ? 6.893 26.389 -2.090 1.00 95.31 86 GLU A O 1
ATOM 636 N N . THR A 1 87 ? 7.318 24.170 -1.983 1.00 94.44 87 THR A N 1
ATOM 637 C CA . THR A 1 87 ? 7.021 23.855 -3.388 1.00 94.44 87 THR A CA 1
ATOM 638 C C . THR A 1 87 ? 5.522 23.756 -3.645 1.00 94.44 87 THR A C 1
ATOM 640 O O . THR A 1 87 ? 5.019 24.369 -4.581 1.00 94.44 87 THR A O 1
ATOM 643 N N . LEU A 1 88 ? 4.795 23.012 -2.803 1.00 94.62 88 LEU A N 1
ATOM 644 C CA . LEU A 1 88 ? 3.373 22.707 -3.006 1.00 94.62 88 LEU A CA 1
ATOM 645 C C . LEU A 1 88 ? 2.449 23.507 -2.086 1.00 94.62 88 LEU A C 1
ATOM 647 O O . LEU A 1 88 ? 1.234 23.362 -2.165 1.00 94.62 88 LEU A O 1
ATOM 651 N N . LYS A 1 89 ? 3.014 24.352 -1.210 1.00 96.00 89 LYS A N 1
ATOM 652 C CA . LYS A 1 89 ? 2.265 25.138 -0.212 1.00 96.00 89 LYS A CA 1
ATOM 653 C C . LYS A 1 89 ? 1.380 24.272 0.688 1.00 96.00 89 LYS A C 1
ATOM 655 O O . LYS A 1 89 ? 0.376 24.750 1.208 1.00 96.00 89 LYS A O 1
ATOM 660 N N . TRP A 1 90 ? 1.773 23.015 0.889 1.00 96.00 90 TRP A N 1
ATOM 661 C CA . TRP A 1 90 ? 1.027 22.061 1.695 1.00 96.00 90 TRP A CA 1
ATOM 662 C C . TRP A 1 90 ? 1.583 21.968 3.117 1.00 96.00 90 TRP A C 1
ATOM 664 O O . TRP A 1 90 ? 2.797 21.946 3.333 1.00 96.00 90 TRP A O 1
ATOM 674 N N . THR A 1 91 ? 0.670 21.886 4.079 1.00 94.19 91 THR A N 1
ATOM 675 C CA . THR A 1 91 ? 0.914 21.561 5.488 1.00 94.19 91 THR A CA 1
ATOM 676 C C 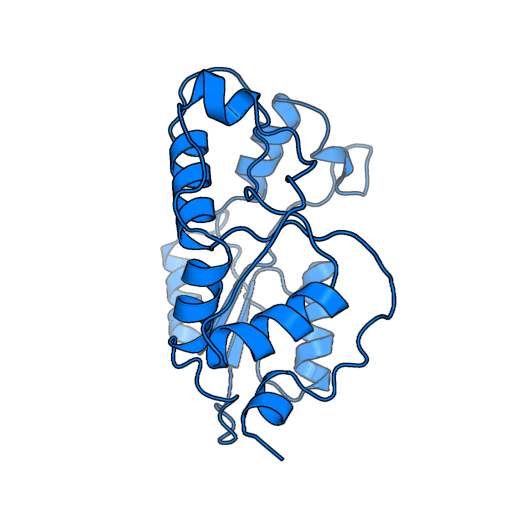. THR A 1 91 ? -0.296 20.792 6.014 1.00 94.19 91 THR A C 1
ATOM 678 O O . THR A 1 91 ? -1.404 21.093 5.561 1.00 94.19 91 THR A O 1
ATOM 681 N N . PRO A 1 92 ? -0.134 19.865 6.975 1.00 92.94 92 PRO A N 1
ATOM 682 C CA . PRO A 1 92 ? -1.275 19.174 7.567 1.00 92.94 92 PRO A CA 1
ATOM 683 C C . PRO A 1 92 ? -2.241 20.177 8.205 1.00 92.94 92 PRO A C 1
ATOM 685 O O . PRO A 1 92 ? -1.818 21.157 8.824 1.00 92.94 92 PRO A O 1
ATOM 688 N N . THR A 1 93 ? -3.538 19.936 8.042 1.00 92.94 93 THR A N 1
ATOM 689 C CA . THR A 1 93 ? -4.606 20.796 8.572 1.00 92.94 93 THR A CA 1
ATOM 690 C C . THR A 1 93 ? -5.305 20.180 9.780 1.00 92.94 93 THR A C 1
ATOM 692 O O . THR A 1 93 ? -5.862 20.903 10.610 1.00 92.94 93 THR A O 1
ATOM 695 N N . THR A 1 94 ? -5.248 18.854 9.923 1.00 89.44 94 THR A N 1
ATOM 696 C CA . THR A 1 94 ? -5.833 18.147 11.061 1.00 89.44 94 THR A CA 1
ATOM 697 C C . THR A 1 94 ? -4.828 18.074 12.202 1.00 89.44 94 THR A C 1
ATOM 699 O O . THR A 1 94 ? -3.780 17.443 12.093 1.00 89.44 94 THR A O 1
ATOM 702 N N . THR A 1 95 ? -5.175 18.677 13.339 1.00 86.75 95 THR A N 1
ATOM 703 C CA . THR A 1 95 ? -4.385 18.520 14.569 1.00 86.75 95 THR A CA 1
ATOM 704 C C . THR A 1 95 ? -4.454 17.079 15.078 1.00 86.75 95 THR A C 1
ATOM 706 O O . THR A 1 95 ? -5.466 16.401 14.887 1.00 86.75 95 THR A O 1
ATOM 709 N N . LEU A 1 96 ? -3.430 16.627 15.811 1.00 83.12 96 LEU A N 1
ATOM 710 C CA . LEU A 1 96 ? -3.409 15.279 16.397 1.00 83.12 96 LEU A CA 1
ATOM 711 C C . LEU A 1 96 ? -4.679 14.966 17.212 1.00 83.12 96 LEU A C 1
ATOM 713 O O . LEU A 1 96 ? -5.264 13.899 17.060 1.00 83.12 96 LEU A O 1
ATOM 717 N N . SER A 1 97 ? -5.141 15.910 18.038 1.00 80.38 97 SER A N 1
ATOM 718 C CA . SER A 1 97 ? -6.350 15.738 18.860 1.00 80.38 97 SER A CA 1
ATOM 719 C C . SER A 1 97 ? -7.617 15.589 18.010 1.00 80.38 97 SER A C 1
ATOM 721 O O . SER A 1 97 ? -8.425 14.695 18.256 1.00 80.38 97 SER A O 1
ATOM 723 N N . ALA A 1 98 ? -7.776 16.417 16.971 1.00 84.50 98 ALA A N 1
ATOM 724 C CA . ALA A 1 98 ? -8.914 16.321 16.058 1.00 84.50 98 ALA A CA 1
ATOM 725 C C . ALA A 1 98 ? -8.897 15.007 15.262 1.00 84.50 98 ALA A C 1
ATOM 727 O O . ALA A 1 98 ? -9.920 14.333 15.172 1.00 84.50 98 ALA A O 1
ATOM 728 N N . GLY A 1 99 ? -7.732 14.611 14.741 1.00 87.38 99 GLY A N 1
ATOM 729 C CA . GLY A 1 99 ? -7.567 13.364 13.997 1.00 87.38 99 GLY A CA 1
ATOM 730 C C . GLY A 1 99 ? -7.838 12.132 14.860 1.00 87.38 99 GLY A C 1
ATOM 731 O O . GLY A 1 99 ? -8.517 11.212 14.410 1.00 87.38 99 GLY A O 1
ATOM 732 N N . LEU A 1 100 ? -7.380 12.130 16.117 1.00 85.38 100 LEU A N 1
ATOM 733 C CA . LEU A 1 100 ? -7.670 11.056 17.068 1.00 85.38 100 LEU A CA 1
ATOM 734 C C . LEU A 1 100 ? -9.160 10.977 17.407 1.00 85.38 100 LEU A C 1
ATOM 736 O O . LEU A 1 100 ? -9.702 9.878 17.390 1.00 85.38 100 LEU A O 1
ATOM 740 N N . LYS A 1 101 ? -9.845 12.106 17.639 1.00 83.94 101 LYS A N 1
ATOM 741 C CA . LYS A 1 101 ? -11.307 12.112 17.838 1.00 83.94 101 LYS A CA 1
ATOM 742 C C . LYS A 1 101 ? -12.0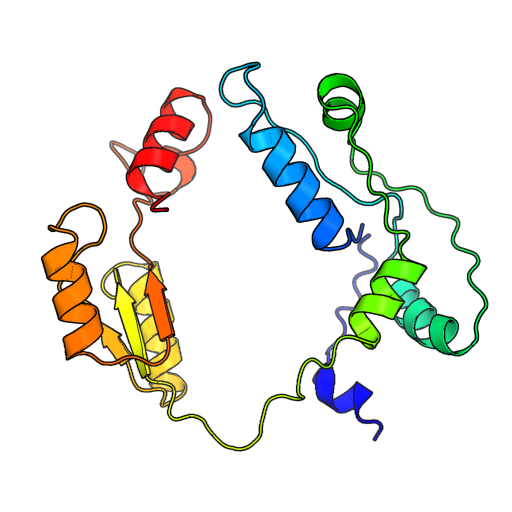40 11.507 16.647 1.00 83.94 101 LYS A C 1
ATOM 744 O O . LYS A 1 101 ? -12.810 10.575 16.833 1.00 83.94 101 LYS A O 1
ATOM 749 N N . LEU A 1 102 ? -11.726 11.960 15.432 1.00 86.19 102 LEU A N 1
ATOM 750 C CA . LEU A 1 102 ? -12.313 11.410 14.207 1.00 86.19 102 LEU A CA 1
ATOM 751 C C . LEU A 1 102 ? -12.034 9.909 14.060 1.00 86.19 102 LEU A C 1
ATOM 753 O O . LEU A 1 102 ? -12.917 9.165 13.651 1.00 86.19 102 LEU A O 1
ATOM 757 N N . THR A 1 103 ? -10.830 9.463 14.427 1.00 85.31 103 THR A N 1
ATOM 758 C CA . THR A 1 103 ? -10.439 8.045 14.382 1.00 85.31 103 THR A CA 1
ATOM 759 C C . THR A 1 103 ? -11.204 7.202 15.409 1.00 85.31 103 THR A C 1
ATOM 761 O O . THR A 1 103 ? -11.552 6.057 15.129 1.00 85.31 103 THR A O 1
ATOM 764 N N . LEU A 1 104 ? -11.488 7.750 16.593 1.00 77.69 104 LEU A N 1
ATOM 765 C CA . LEU A 1 104 ? -12.283 7.080 17.627 1.00 77.69 104 LEU A CA 1
ATOM 766 C C . LEU A 1 104 ? -13.785 7.081 17.299 1.00 77.69 104 LEU A C 1
ATOM 768 O O . LEU A 1 104 ? -14.484 6.131 17.633 1.00 77.69 104 LEU A O 1
ATOM 772 N N . GLU A 1 105 ? -14.277 8.134 16.644 1.00 78.38 105 GLU A N 1
ATOM 773 C CA . GLU A 1 105 ? -15.671 8.268 16.202 1.00 78.38 105 GLU A CA 1
ATOM 774 C C . GLU A 1 105 ? -15.982 7.428 14.959 1.00 78.38 105 GLU A C 1
ATOM 776 O O . GLU A 1 105 ? -17.134 7.032 14.753 1.00 78.38 105 GLU A O 1
ATOM 781 N N . THR A 1 106 ? -14.983 7.124 14.121 1.00 74.94 106 THR A N 1
ATOM 782 C CA . THR A 1 106 ? -15.162 6.133 13.063 1.00 74.94 106 THR A CA 1
ATOM 783 C C . THR A 1 106 ? -15.503 4.789 13.694 1.00 74.94 106 THR A C 1
ATOM 785 O O . THR A 1 106 ? -14.654 4.146 14.303 1.00 74.94 106 THR A O 1
ATOM 788 N N . ASN A 1 107 ? -16.757 4.361 13.512 1.00 56.50 107 ASN A N 1
ATOM 789 C CA . ASN A 1 107 ? -17.241 3.005 13.768 1.00 56.50 107 ASN A CA 1
ATOM 790 C C . ASN A 1 107 ? -16.467 2.023 12.873 1.00 56.50 107 ASN A C 1
ATOM 792 O O . ASN A 1 107 ? -16.982 1.550 11.862 1.00 56.50 107 ASN A O 1
ATOM 796 N N . ILE A 1 108 ? -15.209 1.740 13.210 1.00 55.81 108 ILE A N 1
ATOM 797 C CA . ILE A 1 108 ? -14.525 0.545 12.736 1.00 55.81 108 ILE A CA 1
ATOM 798 C C . ILE A 1 108 ? -15.266 -0.585 13.443 1.00 55.81 108 ILE A C 1
ATOM 800 O O . ILE A 1 108 ? -15.165 -0.684 14.669 1.00 55.81 108 ILE A O 1
ATOM 804 N N . PRO A 1 109 ? -16.067 -1.397 12.730 1.00 52.94 109 PRO A N 1
ATOM 805 C CA . PRO A 1 109 ? -16.742 -2.506 13.369 1.00 52.94 109 PRO A CA 1
ATOM 806 C C . PRO A 1 109 ? -15.664 -3.344 14.046 1.00 52.94 109 PRO A C 1
ATOM 808 O O . PRO A 1 109 ? -14.667 -3.693 13.403 1.00 52.94 109 PRO A O 1
ATOM 811 N N . ALA A 1 110 ? -15.844 -3.657 15.332 1.00 51.84 110 ALA A N 1
ATOM 812 C CA . ALA A 1 110 ? -15.025 -4.675 15.971 1.00 51.84 110 ALA A CA 1
ATOM 813 C C . ALA A 1 110 ? -14.967 -5.890 15.026 1.00 51.84 110 ALA A C 1
ATOM 815 O O . ALA A 1 110 ? -16.004 -6.197 14.418 1.00 51.84 110 ALA A O 1
ATOM 816 N N . PRO A 1 111 ? -13.800 -6.549 14.859 1.00 48.22 111 PRO A N 1
ATOM 817 C CA . PRO A 1 111 ? -13.648 -7.669 13.938 1.00 48.22 111 PRO A CA 1
ATOM 818 C C . PRO A 1 111 ? -14.839 -8.605 14.098 1.00 48.22 111 PRO A C 1
ATOM 820 O O . PRO A 1 111 ? -15.061 -9.168 15.173 1.00 48.22 111 PRO A O 1
ATOM 823 N N . THR A 1 112 ? -15.686 -8.658 13.072 1.00 42.25 112 THR A N 1
ATOM 824 C CA . THR A 1 112 ? -16.978 -9.322 13.186 1.00 42.25 112 THR A CA 1
ATOM 825 C C . THR A 1 112 ? -16.714 -10.801 13.442 1.00 42.25 112 THR A C 1
ATOM 827 O O . THR A 1 112 ? -16.017 -11.458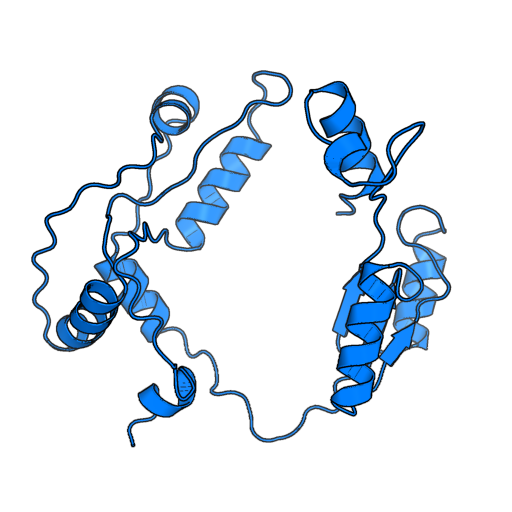 12.675 1.00 42.25 112 THR A O 1
ATOM 830 N N . THR A 1 113 ? -17.250 -11.335 14.541 1.00 50.34 113 THR A N 1
ATOM 831 C CA . THR A 1 113 ? -17.059 -12.738 14.953 1.00 50.34 113 THR A CA 1
ATOM 832 C C . THR A 1 113 ? -17.861 -13.729 14.110 1.00 50.34 113 THR A C 1
ATOM 834 O O . THR A 1 113 ? -17.808 -14.933 14.354 1.00 50.34 113 THR A O 1
ATOM 837 N N . VAL A 1 114 ? -18.604 -13.250 13.113 1.00 52.50 114 VAL A N 1
ATOM 838 C CA . VAL A 1 114 ? -19.202 -14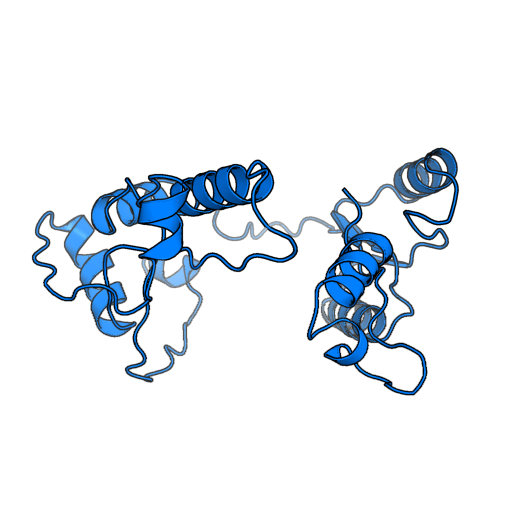.100 12.086 1.00 52.50 114 VAL A CA 1
ATOM 839 C C . VAL A 1 114 ? -18.164 -14.233 10.990 1.00 52.50 114 VAL A C 1
ATOM 841 O O . VAL A 1 114 ? -17.899 -13.249 10.311 1.00 52.50 114 VAL A O 1
ATOM 844 N N . SER A 1 115 ? -17.557 -15.414 10.853 1.00 50.88 115 SER A N 1
ATOM 845 C CA . SER A 1 115 ? -16.565 -15.690 9.813 1.00 50.88 115 SER A CA 1
ATOM 846 C C . SER A 1 115 ? -17.202 -15.423 8.445 1.00 50.88 115 SER A C 1
ATOM 848 O O . SER A 1 115 ? -18.040 -16.219 8.007 1.00 50.88 115 SER A O 1
ATOM 850 N N . PRO A 1 116 ? -16.865 -14.318 7.753 1.00 56.28 116 PRO A N 1
ATOM 851 C CA . PRO A 1 116 ? -17.147 -14.245 6.336 1.00 56.28 116 PRO A CA 1
ATOM 852 C C . PRO A 1 116 ? -16.299 -15.364 5.739 1.00 56.28 116 PRO A C 1
ATOM 854 O O . PRO A 1 116 ? -15.111 -15.464 6.056 1.00 56.28 116 PRO A O 1
ATOM 857 N N . THR A 1 117 ? -16.873 -16.228 4.906 1.00 71.19 117 THR A N 1
ATOM 858 C CA . THR A 1 117 ? -16.078 -17.195 4.143 1.00 71.19 117 THR A CA 1
ATOM 859 C C . THR A 1 117 ? -15.277 -16.420 3.105 1.00 71.19 117 THR A C 1
ATOM 861 O O . THR A 1 117 ? -15.658 -16.337 1.937 1.00 71.19 117 THR A O 1
ATOM 864 N N . ALA A 1 118 ? -14.214 -15.760 3.559 1.00 84.69 118 ALA A N 1
ATOM 865 C CA . ALA A 1 118 ? -13.345 -14.964 2.730 1.00 84.69 118 ALA A CA 1
ATOM 866 C C . ALA A 1 118 ? -12.718 -15.904 1.704 1.00 84.69 118 ALA A C 1
ATOM 868 O O . ALA A 1 118 ? -12.008 -16.842 2.050 1.00 84.69 118 ALA A O 1
ATOM 869 N N . LYS A 1 119 ? -13.031 -15.669 0.435 1.00 93.75 119 LYS A N 1
ATOM 870 C CA . LYS A 1 119 ? -12.395 -16.312 -0.707 1.00 93.75 119 LYS A CA 1
ATOM 871 C C . LYS A 1 119 ? -11.521 -15.284 -1.405 1.00 93.75 119 LYS A C 1
ATOM 873 O O . LYS A 1 119 ? -12.048 -14.275 -1.884 1.00 93.75 119 LYS A O 1
ATOM 878 N N . PHE A 1 120 ? -10.221 -15.542 -1.445 1.00 97.38 120 PHE A N 1
ATOM 879 C CA . PHE A 1 120 ? -9.244 -14.682 -2.109 1.00 97.38 120 PHE A CA 1
ATOM 880 C C . PHE A 1 120 ? -8.991 -15.140 -3.549 1.00 97.38 120 PHE A C 1
ATOM 882 O O . PHE A 1 120 ? -8.868 -16.334 -3.815 1.00 97.38 120 PHE A O 1
ATOM 889 N N . LEU A 1 121 ? -8.858 -14.196 -4.474 1.00 97.81 121 LEU A N 1
ATOM 890 C CA . LEU A 1 121 ? -8.176 -14.399 -5.752 1.00 97.81 121 LEU A CA 1
ATOM 891 C C . LEU A 1 121 ? -6.812 -13.712 -5.668 1.00 97.81 121 LEU A C 1
ATOM 893 O O . LEU A 1 121 ? -6.742 -12.511 -5.409 1.00 97.81 121 LEU A O 1
ATOM 897 N N . VAL A 1 122 ? -5.736 -14.478 -5.844 1.00 97.62 122 VAL A N 1
ATOM 898 C CA . VAL A 1 122 ? -4.356 -14.006 -5.675 1.00 97.62 122 VAL A CA 1
ATOM 899 C C . VAL A 1 122 ? -3.642 -14.012 -7.021 1.00 97.62 122 VAL A C 1
ATOM 901 O O . VAL A 1 122 ? -3.208 -15.065 -7.495 1.00 97.62 122 VAL A O 1
ATOM 904 N N . PHE A 1 123 ? -3.477 -12.840 -7.630 1.00 96.19 123 PHE A N 1
ATOM 905 C CA . PHE A 1 123 ? -2.615 -12.688 -8.802 1.00 96.19 123 PHE A CA 1
ATOM 906 C C . PHE A 1 123 ? -1.149 -12.665 -8.368 1.00 96.19 123 PHE A C 1
ATOM 908 O O . PHE A 1 123 ? -0.797 -12.040 -7.369 1.00 96.19 123 PHE A O 1
ATOM 915 N N . GLY A 1 124 ? -0.279 -13.367 -9.097 1.00 94.00 124 GLY A N 1
ATOM 916 C CA . GLY A 1 124 ? 1.130 -13.505 -8.707 1.00 94.00 124 GLY A CA 1
ATOM 917 C C . GLY A 1 124 ? 1.367 -14.458 -7.527 1.00 94.00 124 GLY A C 1
ATOM 918 O O . GLY A 1 124 ? 2.450 -14.447 -6.946 1.00 94.00 124 GLY A O 1
ATOM 919 N N . GLY A 1 125 ? 0.398 -15.319 -7.185 1.00 95.62 125 GLY A N 1
ATOM 920 C CA . GLY A 1 125 ? 0.500 -16.267 -6.063 1.00 95.62 125 GLY A CA 1
ATOM 921 C C . GLY A 1 125 ? 1.665 -17.266 -6.151 1.00 95.62 125 GLY A C 1
ATOM 922 O O . GLY A 1 125 ? 2.098 -17.778 -5.126 1.00 95.62 125 GLY A O 1
ATOM 923 N N . ASN A 1 126 ? 2.220 -17.492 -7.346 1.00 93.62 126 ASN A N 1
ATOM 924 C CA . ASN A 1 126 ? 3.394 -18.349 -7.562 1.00 93.62 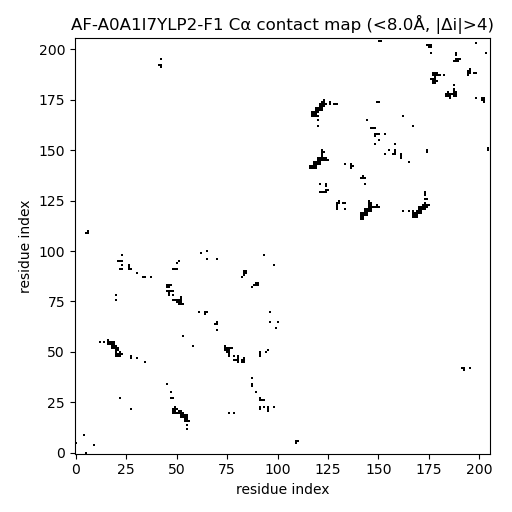126 ASN A CA 1
ATOM 925 C C . ASN A 1 126 ? 4.740 -17.610 -7.420 1.00 93.62 126 ASN A C 1
ATOM 927 O O . ASN A 1 126 ? 5.795 -18.234 -7.495 1.00 93.62 126 ASN A O 1
ATOM 931 N N . GLY A 1 127 ? 4.726 -16.283 -7.255 1.00 90.06 127 GLY A N 1
ATOM 932 C CA . GLY A 1 127 ? 5.934 -15.494 -7.012 1.00 90.06 127 GLY A CA 1
ATOM 933 C C . GLY A 1 127 ? 6.443 -15.644 -5.577 1.00 90.06 127 GLY A C 1
ATOM 934 O O . GLY A 1 127 ? 5.747 -16.160 -4.706 1.00 90.06 127 GLY A O 1
ATOM 935 N N . TRP A 1 128 ? 7.649 -15.143 -5.297 1.00 87.06 128 TRP A N 1
ATOM 936 C CA . TRP A 1 128 ? 8.273 -15.269 -3.972 1.00 87.06 128 TRP A CA 1
ATOM 937 C C . TRP A 1 128 ? 7.365 -14.768 -2.832 1.00 87.06 128 TRP A C 1
ATOM 939 O O . TRP A 1 128 ? 7.059 -15.528 -1.919 1.00 87.06 128 TRP A O 1
ATOM 949 N N . ILE A 1 129 ? 6.837 -13.541 -2.922 1.00 89.19 129 ILE A N 1
ATOM 950 C CA . ILE A 1 129 ? 5.891 -13.008 -1.919 1.00 89.19 129 ILE A CA 1
ATOM 951 C C . ILE A 1 129 ? 4.538 -13.737 -1.984 1.00 89.19 129 ILE A C 1
ATOM 953 O O . ILE A 1 129 ? 3.965 -14.066 -0.945 1.00 89.19 129 ILE A O 1
ATOM 957 N N . GLY A 1 130 ? 4.052 -14.044 -3.190 1.00 94.06 130 GLY A N 1
ATOM 958 C CA . GLY A 1 130 ? 2.796 -14.770 -3.400 1.00 94.06 130 GLY A CA 1
ATOM 959 C C . GLY A 1 130 ? 2.749 -16.120 -2.683 1.00 94.06 130 GLY A C 1
ATOM 960 O O . GLY A 1 130 ? 1.762 -16.435 -2.016 1.00 94.06 130 GLY A O 1
ATOM 961 N N . THR A 1 131 ? 3.836 -16.890 -2.739 1.00 95.94 131 THR A N 1
ATOM 962 C CA . THR A 1 131 ? 3.936 -18.191 -2.055 1.00 95.94 131 THR A CA 1
ATOM 963 C C . THR A 1 131 ? 3.923 -18.049 -0.533 1.00 95.94 131 THR A C 1
ATOM 965 O O . THR A 1 131 ? 3.297 -18.850 0.160 1.00 95.94 131 THR A O 1
ATOM 968 N N . GLN A 1 132 ? 4.532 -16.987 0.002 1.00 95.94 132 GLN A N 1
ATOM 969 C CA . GLN A 1 132 ? 4.497 -16.692 1.435 1.00 95.94 132 GLN A CA 1
ATOM 970 C C . GLN A 1 132 ? 3.072 -16.331 1.877 1.00 95.94 132 GLN A C 1
ATOM 972 O O . GLN A 1 132 ? 2.580 -16.848 2.878 1.00 95.94 132 GLN A O 1
ATOM 977 N N . PHE A 1 133 ? 2.373 -15.495 1.105 1.00 96.69 133 PHE A N 1
ATOM 978 C CA . PHE A 1 133 ? 0.999 -15.089 1.402 1.00 96.69 133 PHE A CA 1
ATOM 979 C C . PHE A 1 133 ? 0.001 -16.251 1.305 1.00 96.69 133 PHE A C 1
ATOM 981 O O . PHE A 1 133 ? -0.790 -16.471 2.219 1.00 96.69 133 PHE A O 1
ATOM 988 N N . THR A 1 134 ? 0.066 -17.051 0.240 1.00 97.50 134 THR A N 1
ATOM 989 C CA . THR A 1 134 ? -0.805 -18.228 0.063 1.00 97.50 134 THR A CA 1
ATOM 990 C C . THR A 1 134 ? -0.555 -19.305 1.125 1.00 97.50 134 THR A C 1
ATOM 992 O O . THR A 1 134 ? -1.501 -19.956 1.577 1.00 97.50 134 THR A O 1
ATOM 995 N N . SER A 1 135 ? 0.682 -19.443 1.615 1.00 97.62 135 SER A N 1
ATOM 996 C CA . SER A 1 135 ? 1.008 -20.281 2.777 1.00 97.62 135 SER A CA 1
ATOM 997 C C . SER A 1 135 ? 0.311 -19.795 4.057 1.00 97.62 135 SER A C 1
ATOM 999 O O . SER A 1 135 ? -0.261 -20.599 4.798 1.00 97.62 135 SER A O 1
ATOM 1001 N N . LEU A 1 136 ? 0.261 -18.476 4.291 1.00 97.25 136 LEU A N 1
ATOM 1002 C CA . LEU A 1 136 ? -0.478 -17.895 5.418 1.00 97.25 136 LEU A CA 1
ATOM 1003 C C . LEU A 1 136 ? -1.989 -18.135 5.304 1.00 97.25 136 LEU A C 1
ATOM 1005 O O . LEU A 1 136 ? -2.605 -18.538 6.291 1.00 97.25 136 LEU A O 1
ATOM 1009 N N . LEU A 1 137 ? -2.576 -17.954 4.115 1.00 95.56 137 LEU A N 1
ATOM 1010 C CA . LEU A 1 137 ? -3.997 -18.246 3.873 1.00 95.56 137 LEU A CA 1
ATOM 1011 C C . LEU A 1 137 ? -4.317 -19.723 4.128 1.00 95.56 137 LEU A C 1
ATOM 1013 O O . LEU A 1 137 ? -5.287 -20.036 4.817 1.00 95.56 137 LEU A O 1
ATOM 1017 N N . THR A 1 138 ? -3.450 -20.621 3.651 1.00 95.62 138 THR A N 1
ATOM 1018 C CA . THR A 1 138 ? -3.558 -22.067 3.892 1.00 95.62 138 THR A CA 1
ATOM 1019 C C . THR A 1 138 ? -3.538 -22.377 5.387 1.00 95.62 138 THR A C 1
ATOM 1021 O O . THR A 1 138 ? -4.414 -23.079 5.887 1.00 95.62 138 THR A O 1
ATOM 1024 N N . LYS A 1 139 ? -2.572 -21.816 6.127 1.00 95.00 139 LYS A N 1
ATOM 1025 C CA . LYS A 1 139 ? -2.442 -22.007 7.579 1.00 95.00 139 LYS A CA 1
ATOM 1026 C C . LYS A 1 139 ? -3.653 -21.475 8.352 1.00 95.00 139 LYS A C 1
ATOM 1028 O O . LYS A 1 139 ? -4.016 -22.047 9.375 1.00 95.00 139 LYS A O 1
ATOM 1033 N N . ALA A 1 140 ? -4.265 -20.396 7.872 1.00 92.19 140 ALA A N 1
ATOM 1034 C CA . ALA A 1 140 ? -5.459 -19.802 8.461 1.00 92.19 140 ALA A CA 1
ATOM 1035 C C . ALA A 1 140 ? -6.768 -20.505 8.048 1.00 92.19 140 ALA A C 1
ATOM 1037 O O . ALA A 1 140 ? -7.830 -20.138 8.545 1.00 92.19 140 ALA A O 1
ATOM 1038 N N . GLY A 1 141 ? -6.718 -21.493 7.145 1.00 91.81 141 GLY A N 1
ATOM 1039 C CA . GLY A 1 141 ? -7.911 -22.157 6.617 1.00 91.81 141 GLY A CA 1
ATOM 1040 C C . GLY A 1 141 ? -8.788 -21.243 5.754 1.00 91.81 141 GLY A C 1
ATOM 1041 O O . GLY A 1 141 ? -9.986 -21.487 5.635 1.00 91.81 141 GLY A O 1
ATOM 1042 N N . ILE A 1 142 ? -8.212 -20.186 5.173 1.00 93.75 142 ILE A N 1
ATOM 1043 C CA . ILE A 1 142 ? -8.927 -19.212 4.343 1.00 93.75 142 ILE A CA 1
ATOM 1044 C C . ILE A 1 142 ? -8.889 -19.682 2.880 1.00 93.75 142 ILE A C 1
ATOM 1046 O O . ILE A 1 142 ? -7.798 -19.825 2.323 1.00 93.75 142 ILE A O 1
ATOM 1050 N N . PRO A 1 143 ? -10.044 -19.908 2.225 1.00 94.44 143 PRO A N 1
ATOM 1051 C CA . PRO A 1 143 ? -10.098 -20.287 0.817 1.00 94.44 143 PRO A CA 1
ATOM 1052 C C . PRO A 1 143 ? -9.428 -19.267 -0.109 1.00 94.44 143 PRO A C 1
ATOM 1054 O O . PRO A 1 143 ? -9.653 -18.059 -0.009 1.00 94.44 143 PRO A O 1
ATOM 1057 N N . PHE A 1 144 ? -8.666 -19.751 -1.086 1.00 97.00 144 PHE A N 1
ATOM 1058 C CA . PHE A 1 144 ? -8.114 -18.901 -2.135 1.00 97.00 144 PHE A CA 1
ATOM 1059 C C . PHE A 1 144 ? -7.950 -19.639 -3.462 1.00 97.00 144 PHE A C 1
ATOM 1061 O O . PHE A 1 144 ? -7.942 -20.867 -3.520 1.00 97.00 144 PHE A O 1
ATOM 1068 N N . VAL A 1 145 ? -7.816 -18.861 -4.532 1.00 97.88 145 VAL A N 1
ATOM 1069 C CA . VAL A 1 145 ? -7.457 -19.312 -5.877 1.00 97.88 145 VAL A CA 1
ATOM 1070 C C . VAL A 1 145 ? -6.263 -18.486 -6.339 1.00 97.88 145 VAL A C 1
ATOM 1072 O O . VAL A 1 145 ? -6.280 -17.261 -6.233 1.00 97.88 145 VAL A O 1
ATOM 1075 N N . VAL A 1 146 ? -5.222 -19.145 -6.847 1.00 98.00 146 VAL A N 1
ATOM 1076 C CA . VAL A 1 146 ? -4.123 -18.454 -7.534 1.00 98.00 146 VAL A CA 1
ATOM 1077 C C . VAL A 1 146 ? -4.582 -18.139 -8.954 1.00 98.00 146 VAL A C 1
ATOM 1079 O O . VAL A 1 146 ? -4.953 -19.053 -9.696 1.00 98.00 146 VAL A O 1
ATOM 1082 N N . GLY A 1 147 ? -4.579 -16.854 -9.305 1.00 96.81 147 GLY A N 1
ATOM 1083 C CA . GLY A 1 147 ? -4.959 -16.384 -10.635 1.00 96.81 147 GLY A CA 1
ATOM 1084 C C . GLY A 1 147 ? -4.060 -16.986 -11.712 1.00 96.81 147 GLY A C 1
ATOM 1085 O O . GLY A 1 147 ? -2.857 -17.157 -11.497 1.00 96.81 147 GLY A O 1
ATOM 1086 N N . GLN A 1 148 ? -4.659 -17.351 -12.841 1.00 96.38 148 GLN A N 1
ATOM 1087 C CA . GLN A 1 148 ? -3.953 -17.890 -14.004 1.00 96.38 148 GLN A CA 1
ATOM 1088 C C . GLN A 1 148 ? -3.562 -16.787 -14.987 1.00 96.38 148 GLN A C 1
ATOM 1090 O O . GLN A 1 148 ? -2.593 -16.949 -15.724 1.00 96.38 148 GLN A O 1
ATOM 1095 N N . THR A 1 149 ? -4.292 -15.673 -14.971 1.00 95.12 149 THR A N 1
ATOM 1096 C CA . THR A 1 149 ? -3.967 -14.471 -15.738 1.00 95.12 149 THR A CA 1
ATOM 1097 C C . THR A 1 149 ? -2.995 -13.567 -14.976 1.00 95.12 149 THR A C 1
ATOM 1099 O O . THR A 1 149 ? -2.838 -13.645 -13.751 1.00 95.12 149 THR A O 1
ATOM 1102 N N . ARG A 1 150 ? -2.317 -12.690 -15.713 1.00 91.25 150 ARG A N 1
ATOM 1103 C CA . ARG A 1 150 ? -1.394 -11.672 -15.224 1.00 91.25 150 ARG A CA 1
ATOM 1104 C C . ARG A 1 150 ? -1.920 -10.287 -15.624 1.00 91.25 150 ARG A C 1
ATOM 1106 O O . ARG A 1 150 ? -1.690 -9.866 -16.762 1.00 91.25 150 ARG A O 1
ATOM 1113 N N . PRO A 1 151 ? -2.570 -9.562 -14.691 1.00 88.69 151 PRO A N 1
ATOM 1114 C CA . PRO A 1 151 ? -2.937 -8.161 -14.883 1.00 88.69 151 PRO A CA 1
ATOM 1115 C C . PRO A 1 151 ? -1.769 -7.335 -15.436 1.00 88.69 151 PRO A C 1
ATOM 1117 O O . PRO A 1 151 ? -0.636 -7.463 -14.960 1.00 88.69 151 PRO A O 1
ATOM 1120 N N . GLY A 1 152 ? -2.044 -6.539 -16.473 1.00 83.06 152 GLY A N 1
ATOM 1121 C CA . GLY A 1 152 ? -1.048 -5.732 -17.181 1.00 83.06 152 GLY A CA 1
ATOM 1122 C C . GLY A 1 152 ? -0.166 -6.486 -18.185 1.00 83.06 152 GLY A C 1
ATOM 1123 O O . GLY A 1 152 ? 0.812 -5.937 -18.687 1.00 83.06 152 GLY A O 1
ATOM 1124 N N . THR A 1 153 ? -0.458 -7.755 -18.475 1.00 87.12 153 THR A N 1
ATOM 1125 C CA . THR A 1 153 ? 0.162 -8.513 -19.579 1.00 87.12 153 THR A CA 1
ATOM 1126 C C . THR A 1 153 ? -0.885 -9.214 -20.423 1.00 87.12 153 THR A C 1
ATOM 1128 O O . THR A 1 153 ? -0.842 -9.099 -21.645 1.00 87.12 153 THR A O 1
ATOM 1131 N N . ASP A 1 154 ? -1.812 -9.918 -19.778 1.00 92.81 154 ASP A N 1
ATOM 1132 C CA . ASP A 1 154 ? -2.983 -10.470 -20.454 1.00 92.81 154 ASP A CA 1
ATOM 1133 C C . ASP A 1 154 ? -4.019 -9.370 -20.726 1.00 92.81 154 ASP A C 1
ATOM 1135 O O . ASP A 1 154 ? -3.972 -8.301 -20.116 1.00 92.81 154 ASP A O 1
ATOM 1139 N N . LEU A 1 155 ? -4.951 -9.638 -21.645 1.00 94.56 155 LEU A N 1
ATOM 1140 C CA . LEU A 1 155 ? -6.048 -8.720 -21.962 1.00 94.56 155 LEU A CA 1
ATOM 1141 C C . LEU A 1 155 ? -6.950 -8.506 -20.742 1.00 94.56 155 LEU A C 1
ATOM 1143 O O . LEU A 1 155 ? -7.321 -9.472 -20.067 1.00 94.56 155 LEU A O 1
ATOM 1147 N N . ASP A 1 156 ? -7.358 -7.259 -20.510 1.00 92.31 156 ASP A N 1
ATOM 1148 C CA . ASP A 1 156 ? -8.180 -6.880 -19.358 1.00 92.31 156 ASP A CA 1
ATOM 1149 C C . ASP A 1 156 ? -9.494 -7.666 -19.308 1.00 92.31 156 ASP A C 1
ATOM 1151 O O . ASP A 1 156 ? -9.898 -8.117 -18.237 1.00 92.31 156 ASP A O 1
ATOM 1155 N N . GLU A 1 157 ? -10.129 -7.933 -20.455 1.00 93.25 157 GLU A N 1
ATOM 1156 C CA . GLU A 1 157 ? -11.356 -8.734 -20.509 1.00 93.25 157 GLU A CA 1
ATOM 1157 C C . GLU A 1 157 ? -11.128 -10.159 -19.990 1.00 93.25 157 GLU A C 1
ATOM 1159 O O . GLU A 1 157 ? -11.963 -10.702 -19.272 1.00 93.25 157 GLU A O 1
ATOM 1164 N N . THR A 1 158 ? -9.965 -10.750 -20.278 1.00 95.75 158 THR A N 1
ATOM 1165 C CA . THR A 1 158 ? -9.624 -12.106 -19.815 1.00 95.75 158 THR A CA 1
ATOM 1166 C C . THR A 1 158 ? -9.377 -12.136 -18.305 1.00 95.75 158 THR A C 1
ATOM 1168 O O . THR A 1 158 ? -9.759 -13.093 -17.625 1.00 95.75 158 THR A O 1
ATOM 1171 N N . VAL A 1 159 ? -8.774 -11.076 -17.760 1.00 95.19 159 VAL A N 1
ATOM 1172 C CA . VAL A 1 159 ? -8.585 -10.905 -16.312 1.00 95.19 159 VAL A CA 1
ATOM 1173 C C . VAL A 1 159 ? -9.939 -10.725 -15.617 1.00 95.19 159 VAL A C 1
ATOM 1175 O O . VAL A 1 159 ? -10.200 -11.364 -14.595 1.00 95.19 159 VAL A O 1
ATOM 1178 N N . VAL A 1 160 ? -10.829 -9.900 -16.180 1.00 94.88 160 VAL A N 1
ATOM 1179 C CA . VAL A 1 160 ? -12.187 -9.691 -15.654 1.00 94.88 160 VAL A CA 1
ATOM 1180 C C . VAL A 1 160 ? -12.996 -10.986 -15.693 1.00 94.88 160 VAL A C 1
ATOM 1182 O O . VAL A 1 160 ? -13.621 -11.331 -14.690 1.00 94.88 160 VAL A O 1
ATOM 1185 N N . ASP A 1 161 ? -12.935 -11.746 -16.786 1.00 95.44 161 ASP A N 1
ATOM 1186 C CA . ASP A 1 161 ? -13.599 -13.047 -16.895 1.00 95.44 161 ASP A CA 1
ATOM 1187 C C . ASP A 1 161 ? -13.106 -14.028 -15.823 1.00 95.44 161 ASP A C 1
ATOM 1189 O O . ASP A 1 161 ? -13.902 -14.765 -15.231 1.00 95.44 161 ASP A O 1
ATOM 1193 N N . GLU A 1 162 ? -11.805 -14.029 -15.509 1.00 97.38 162 GLU A N 1
ATOM 1194 C CA . GLU A 1 162 ? -11.269 -14.811 -14.395 1.00 97.38 162 GLU A CA 1
ATOM 1195 C C . GLU A 1 162 ? -11.820 -14.343 -13.042 1.00 97.38 162 GLU A C 1
ATOM 1197 O O . GLU A 1 162 ? -12.241 -15.184 -12.243 1.00 97.38 162 GLU A O 1
ATOM 1202 N N . ILE A 1 163 ? -11.870 -13.033 -12.789 1.00 96.31 163 ILE A N 1
ATOM 1203 C CA . ILE A 1 163 ? -12.438 -12.471 -11.556 1.00 96.31 163 ILE A CA 1
ATOM 1204 C C . ILE A 1 163 ? -13.903 -12.897 -11.399 1.00 96.31 163 ILE A C 1
ATOM 1206 O O . ILE A 1 163 ? -14.285 -13.412 -10.345 1.00 96.31 163 ILE A O 1
ATOM 1210 N N . VAL A 1 164 ? -14.710 -12.748 -12.453 1.00 95.25 164 VAL A N 1
ATOM 1211 C CA . VAL A 1 164 ? -16.130 -13.130 -12.467 1.00 95.25 164 VAL A CA 1
ATOM 1212 C C . VAL A 1 164 ? -16.289 -14.632 -12.233 1.00 95.25 164 VAL A C 1
ATOM 1214 O O . VAL A 1 164 ? -17.059 -15.044 -11.366 1.00 95.25 164 VAL A O 1
ATOM 1217 N N . ARG A 1 165 ? -15.526 -15.465 -12.951 1.00 96.25 165 ARG A N 1
ATOM 1218 C CA . ARG A 1 165 ? -15.569 -16.931 -12.833 1.00 96.25 165 ARG A CA 1
ATOM 1219 C C . ARG A 1 165 ? -15.153 -17.421 -11.448 1.00 96.25 165 ARG A C 1
ATOM 1221 O O . ARG A 1 165 ? -15.723 -18.385 -10.938 1.00 96.25 165 ARG A O 1
ATOM 1228 N N . VAL A 1 166 ? -14.132 -16.810 -10.846 1.00 95.38 166 VAL A N 1
ATOM 1229 C CA . VAL A 1 166 ? -13.654 -17.186 -9.509 1.00 95.38 166 VAL A CA 1
ATOM 1230 C C . VAL A 1 166 ? -14.624 -16.713 -8.427 1.00 95.38 166 VAL A C 1
ATOM 1232 O O . VAL A 1 166 ? -14.708 -17.374 -7.385 1.00 95.38 166 VAL A O 1
ATOM 1235 N N . ALA A 1 167 ? -15.362 -15.626 -8.668 1.00 92.81 167 ALA A N 1
ATOM 1236 C CA . ALA A 1 167 ? -16.272 -14.992 -7.717 1.00 92.81 167 ALA A CA 1
ATOM 1237 C C . ALA A 1 167 ? -15.639 -14.827 -6.315 1.00 92.81 167 ALA A C 1
ATOM 1239 O O . ALA A 1 167 ? -16.134 -15.390 -5.331 1.00 92.81 167 ALA A O 1
ATOM 1240 N N . PRO A 1 168 ? -14.479 -14.148 -6.207 1.00 95.50 168 PRO A N 1
ATOM 1241 C CA . PRO A 1 168 ? -13.826 -13.936 -4.929 1.00 95.50 168 PRO A CA 1
ATOM 1242 C C . PRO A 1 168 ? -14.536 -12.840 -4.126 1.00 95.50 168 PRO A C 1
ATOM 1244 O O . PRO A 1 168 ? -15.167 -11.941 -4.670 1.00 95.50 168 PRO A O 1
ATOM 1247 N N . SER A 1 169 ? -14.362 -12.881 -2.810 1.00 93.81 169 SER A N 1
ATOM 1248 C CA . SER A 1 169 ? -14.723 -11.767 -1.918 1.00 93.81 169 SER A CA 1
ATOM 1249 C C . SER A 1 169 ? -13.624 -10.704 -1.828 1.00 93.81 169 SER A C 1
ATOM 1251 O O . SER A 1 169 ? -13.892 -9.567 -1.461 1.00 93.81 169 SER A O 1
ATOM 1253 N N . HIS A 1 170 ?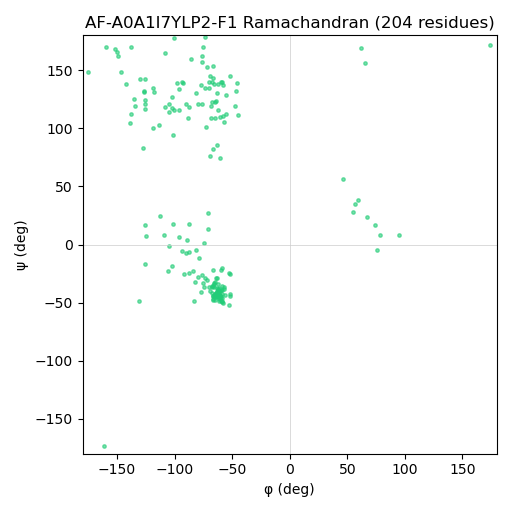 -12.381 -11.096 -2.124 1.00 94.94 170 HIS A N 1
ATOM 1254 C CA . HIS A 1 170 ? -11.189 -10.264 -2.015 1.00 94.94 170 HIS A CA 1
ATOM 1255 C C . HIS A 1 170 ? -10.251 -10.581 -3.179 1.00 94.94 170 HIS A C 1
ATOM 1257 O O . HIS A 1 170 ? -10.038 -11.749 -3.508 1.00 94.94 170 HIS A O 1
ATOM 1263 N N . ILE A 1 171 ? -9.660 -9.554 -3.777 1.00 95.25 171 ILE A N 1
ATOM 1264 C CA . ILE A 1 171 ? -8.655 -9.695 -4.833 1.00 95.25 171 ILE A CA 1
ATOM 1265 C C . ILE A 1 171 ? -7.365 -9.079 -4.310 1.00 95.25 171 ILE A C 1
ATOM 1267 O O . ILE A 1 171 ? -7.376 -7.968 -3.786 1.00 95.25 171 ILE A O 1
ATOM 1271 N N . VAL A 1 172 ? -6.257 -9.804 -4.435 1.00 94.75 172 VAL A N 1
ATOM 1272 C CA . VAL A 1 172 ? -4.926 -9.313 -4.073 1.00 94.75 172 VAL A CA 1
ATOM 1273 C C . VAL A 1 172 ? -4.017 -9.477 -5.280 1.00 94.75 172 VAL A C 1
ATOM 1275 O O . VAL A 1 172 ? -3.867 -10.580 -5.807 1.00 94.75 172 VAL A O 1
ATOM 1278 N N . SER A 1 173 ? -3.397 -8.378 -5.705 1.00 92.00 173 SER A N 1
ATOM 1279 C CA . SER A 1 173 ? -2.336 -8.413 -6.705 1.00 92.00 173 SER A CA 1
ATOM 1280 C C . SER A 1 173 ? -0.983 -8.420 -6.011 1.00 92.00 173 SER A C 1
ATOM 1282 O O . SER A 1 173 ? -0.616 -7.475 -5.320 1.00 92.00 173 SER A O 1
ATOM 1284 N N . MET A 1 174 ? -0.247 -9.509 -6.197 1.00 91.06 174 MET A N 1
ATOM 1285 C CA . MET A 1 174 ? 1.166 -9.630 -5.833 1.00 91.06 174 MET A CA 1
ATOM 1286 C C . MET A 1 174 ? 2.027 -9.756 -7.092 1.00 91.06 174 MET A C 1
ATOM 1288 O O . MET A 1 174 ? 3.112 -10.339 -7.073 1.00 91.06 174 MET A O 1
ATOM 1292 N N . VAL A 1 175 ? 1.511 -9.250 -8.215 1.00 88.06 175 VAL A N 1
ATOM 1293 C CA . VAL A 1 175 ? 2.238 -9.172 -9.475 1.00 88.06 175 VAL A CA 1
ATOM 1294 C C . VAL A 1 175 ? 3.213 -8.013 -9.369 1.00 88.06 175 VAL A C 1
ATOM 1296 O O . VAL A 1 175 ? 2.819 -6.873 -9.154 1.00 88.06 175 VAL A O 1
ATOM 1299 N N . GLY A 1 176 ? 4.494 -8.311 -9.521 1.00 85.81 176 GLY A N 1
ATOM 1300 C CA . GLY A 1 176 ? 5.520 -7.289 -9.533 1.00 85.81 176 GLY A CA 1
ATOM 1301 C C . GLY A 1 176 ? 6.883 -7.880 -9.840 1.00 85.81 176 GLY A C 1
ATOM 1302 O O . GLY A 1 176 ? 7.179 -9.035 -9.527 1.00 85.81 176 GLY A O 1
ATOM 1303 N N . ARG A 1 177 ? 7.713 -7.084 -10.496 1.00 86.25 177 ARG A N 1
ATOM 1304 C CA . ARG A 1 177 ? 9.127 -7.337 -10.694 1.00 86.25 177 ARG A CA 1
ATOM 1305 C C . ARG A 1 177 ? 9.885 -6.905 -9.443 1.00 86.25 177 ARG A C 1
ATOM 1307 O O . ARG A 1 177 ? 9.745 -5.782 -8.972 1.00 86.25 177 ARG A O 1
ATOM 1314 N N . THR A 1 178 ? 10.739 -7.788 -8.939 1.00 84.81 178 THR A N 1
ATOM 1315 C CA . THR A 1 178 ? 11.589 -7.523 -7.764 1.00 84.81 178 THR A CA 1
ATOM 1316 C C . THR A 1 178 ? 13.069 -7.774 -8.048 1.00 84.81 178 THR A C 1
ATOM 1318 O O . THR A 1 178 ? 13.839 -7.981 -7.119 1.00 84.81 178 THR A O 1
ATOM 1321 N N . HIS A 1 179 ? 13.467 -7.846 -9.319 1.00 87.88 179 HIS A N 1
ATOM 1322 C CA . HIS A 1 179 ? 14.841 -8.121 -9.746 1.00 87.88 179 HIS A CA 1
ATOM 1323 C C . HIS A 1 179 ? 15.082 -7.642 -11.185 1.00 87.88 179 HIS A C 1
ATOM 1325 O O . HIS A 1 179 ? 14.148 -7.345 -11.933 1.00 87.88 179 HIS A O 1
ATOM 1331 N N . GLY A 1 180 ? 16.335 -7.643 -11.630 1.00 88.12 180 GLY A N 1
ATOM 1332 C CA . GLY A 1 180 ? 16.699 -7.366 -13.016 1.00 88.12 180 GLY A CA 1
ATOM 1333 C C . GLY A 1 180 ? 18.097 -7.862 -13.387 1.00 88.12 180 GLY A C 1
ATOM 1334 O O . GLY A 1 180 ? 18.727 -8.573 -12.606 1.00 88.12 180 GLY A O 1
ATOM 1335 N N . PRO A 1 181 ? 18.578 -7.543 -14.602 1.00 90.19 181 PRO A N 1
ATOM 1336 C CA . PRO A 1 181 ? 19.909 -7.927 -15.060 1.00 90.19 181 PRO A CA 1
ATOM 1337 C C . PRO A 1 181 ? 20.998 -7.626 -14.023 1.00 90.19 181 PRO A C 1
ATOM 1339 O O . PRO A 1 181 ? 21.186 -6.478 -13.627 1.00 90.19 181 PRO A O 1
ATOM 1342 N N . GLY A 1 182 ? 21.695 -8.671 -13.575 1.00 92.00 182 GLY A N 1
ATOM 1343 C CA . GLY A 1 182 ? 22.810 -8.572 -12.628 1.00 92.00 182 GLY A CA 1
ATOM 1344 C C . GLY A 1 182 ? 22.436 -8.318 -11.162 1.00 92.00 182 GLY A C 1
ATOM 1345 O O . GLY A 1 182 ? 23.329 -8.346 -10.322 1.00 92.00 182 GLY A O 1
ATOM 1346 N N . VAL A 1 183 ? 21.156 -8.108 -10.826 1.00 90.88 183 VAL A N 1
ATOM 1347 C CA . VAL A 1 183 ? 20.707 -7.820 -9.453 1.00 90.88 183 VAL A CA 1
ATOM 1348 C C . VAL A 1 183 ? 19.425 -8.597 -9.154 1.00 90.88 183 VAL A C 1
ATOM 1350 O O . VAL A 1 183 ? 18.363 -8.333 -9.715 1.00 90.88 183 VAL A O 1
ATOM 1353 N N . ASN A 1 184 ? 19.514 -9.565 -8.246 1.00 88.44 184 ASN A N 1
ATOM 1354 C CA . ASN A 1 184 ? 18.431 -10.490 -7.896 1.00 88.44 184 ASN A CA 1
ATOM 1355 C C . ASN A 1 184 ? 17.494 -9.973 -6.786 1.00 88.44 184 ASN A C 1
ATOM 1357 O O . ASN A 1 184 ? 16.789 -10.764 -6.163 1.00 88.44 184 ASN A O 1
ATOM 1361 N N . SER A 1 185 ? 17.500 -8.668 -6.519 1.00 86.44 185 SER A N 1
ATOM 1362 C CA . SER A 1 185 ? 16.725 -8.038 -5.451 1.00 86.44 185 SER A CA 1
ATOM 1363 C C . SER A 1 185 ? 16.081 -6.730 -5.909 1.00 86.44 185 SER A C 1
ATOM 1365 O O . SER A 1 185 ? 16.390 -6.207 -6.988 1.00 86.44 185 SER A O 1
ATOM 1367 N N . ILE A 1 186 ? 15.192 -6.191 -5.064 1.00 86.44 186 ILE A N 1
ATOM 1368 C CA . ILE A 1 186 ? 14.444 -4.960 -5.351 1.00 86.44 186 ILE A CA 1
ATOM 1369 C C . ILE A 1 186 ? 15.360 -3.756 -5.589 1.00 86.44 186 ILE A C 1
ATOM 1371 O O . ILE A 1 186 ? 14.985 -2.857 -6.332 1.00 86.44 186 ILE A O 1
ATOM 1375 N N . ALA A 1 187 ? 16.600 -3.808 -5.088 1.00 87.2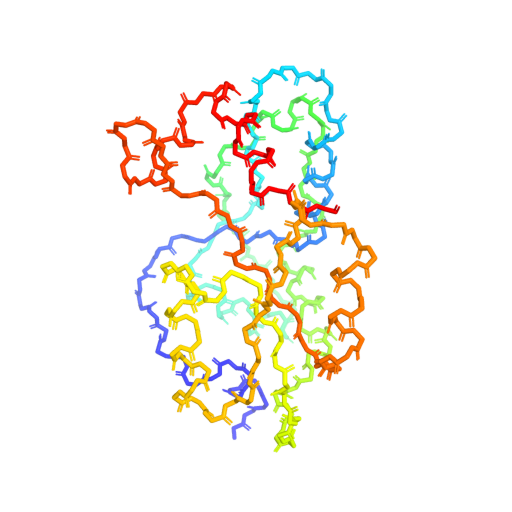5 187 ALA A N 1
ATOM 1376 C CA . ALA A 1 187 ? 17.634 -2.806 -5.325 1.00 87.25 187 ALA A CA 1
ATOM 1377 C C . ALA A 1 187 ? 17.864 -2.513 -6.819 1.00 87.25 187 ALA A C 1
ATOM 1379 O O . ALA A 1 187 ? 18.295 -1.420 -7.169 1.00 87.25 187 ALA A O 1
ATOM 1380 N N . TYR A 1 188 ? 17.545 -3.454 -7.719 1.00 89.88 188 TYR A N 1
ATOM 1381 C CA . TYR A 1 188 ? 17.581 -3.208 -9.164 1.00 89.88 188 TYR A CA 1
ATOM 1382 C C . TYR A 1 188 ? 16.659 -2.060 -9.608 1.00 89.88 188 TYR A C 1
ATOM 1384 O O . TYR A 1 188 ? 16.969 -1.350 -10.565 1.00 89.88 188 TYR A O 1
ATOM 1392 N N . LEU A 1 189 ? 15.503 -1.931 -8.955 1.00 88.50 189 LEU A N 1
ATOM 1393 C CA . LEU A 1 189 ? 14.440 -0.973 -9.265 1.00 88.50 189 LEU A CA 1
ATOM 1394 C C . LEU A 1 189 ? 14.525 0.304 -8.416 1.00 88.50 189 LEU A C 1
ATOM 1396 O O . LEU A 1 189 ? 13.643 1.159 -8.497 1.00 88.50 189 LEU A O 1
ATOM 1400 N N . GLU A 1 190 ? 15.586 0.448 -7.627 1.00 84.62 190 GLU A N 1
ATOM 1401 C CA . GLU A 1 190 ? 15.849 1.602 -6.773 1.00 84.62 190 GLU A CA 1
ATOM 1402 C C . GLU A 1 190 ? 17.013 2.440 -7.335 1.00 84.62 190 GLU A C 1
ATOM 1404 O O . GLU A 1 190 ? 17.773 1.995 -8.193 1.00 84.62 190 GLU A O 1
ATOM 1409 N N . GLY A 1 191 ? 17.169 3.679 -6.856 1.00 73.06 191 GLY A N 1
ATOM 1410 C CA . GLY A 1 191 ? 18.410 4.440 -7.057 1.00 73.06 191 GLY A CA 1
ATOM 1411 C C . GLY A 1 191 ? 18.476 5.407 -8.247 1.00 73.06 191 GLY A C 1
ATOM 1412 O O . GLY A 1 191 ? 19.544 5.965 -8.484 1.00 73.06 191 GLY A O 1
ATOM 1413 N N . GLY A 1 192 ? 17.381 5.677 -8.973 1.00 79.00 192 GLY A N 1
ATOM 1414 C CA . GLY A 1 192 ? 17.369 6.788 -9.936 1.00 79.00 192 GLY A CA 1
ATOM 1415 C C . GLY A 1 192 ? 16.117 6.922 -10.817 1.00 79.00 192 GLY A C 1
ATOM 1416 O O . GLY A 1 192 ? 15.277 6.022 -10.828 1.00 79.00 192 GLY A O 1
ATOM 1417 N N . PRO A 1 193 ? 15.997 8.023 -11.589 1.00 79.75 193 PRO A N 1
ATOM 1418 C CA . PRO A 1 193 ? 14.864 8.310 -12.478 1.00 79.75 193 PRO A CA 1
ATOM 1419 C C . PRO A 1 193 ? 14.505 7.190 -13.461 1.00 79.75 193 PRO A C 1
ATOM 1421 O O . PRO A 1 193 ? 13.331 6.855 -13.624 1.00 79.75 193 PRO A O 1
ATOM 1424 N N . ASP A 1 194 ? 15.514 6.571 -14.078 1.00 80.31 194 ASP A N 1
ATOM 1425 C CA . ASP A 1 194 ? 15.308 5.477 -15.033 1.00 80.31 194 ASP A CA 1
ATOM 1426 C C . ASP A 1 194 ? 14.720 4.240 -14.343 1.00 80.31 194 ASP A C 1
ATOM 1428 O O . ASP A 1 194 ? 13.839 3.569 -14.883 1.00 80.31 194 ASP A O 1
ATOM 1432 N N . LYS A 1 195 ? 15.146 3.984 -13.100 1.00 87.62 195 LYS A N 1
ATOM 1433 C CA . LYS A 1 195 ? 14.634 2.888 -12.274 1.00 87.62 195 LYS A CA 1
ATOM 1434 C C . LYS A 1 195 ? 13.246 3.162 -11.735 1.00 87.62 195 LYS A C 1
ATOM 1436 O O . LYS A 1 195 ? 12.428 2.250 -11.748 1.00 87.62 195 LYS A O 1
ATOM 1441 N N . LEU A 1 196 ? 12.940 4.409 -11.379 1.00 83.06 196 LEU A N 1
ATOM 1442 C CA . LEU A 1 196 ? 11.581 4.809 -11.023 1.00 83.06 196 LEU A CA 1
ATOM 1443 C C . LEU A 1 196 ? 10.615 4.544 -12.182 1.00 83.06 196 LEU A C 1
ATOM 1445 O O . LEU A 1 196 ? 9.558 3.961 -11.967 1.00 83.06 196 LEU A O 1
ATOM 1449 N N . ARG A 1 197 ? 10.984 4.914 -13.414 1.00 82.56 197 ARG A N 1
ATOM 1450 C CA . ARG A 1 197 ? 10.145 4.654 -14.591 1.00 82.56 197 ARG A CA 1
ATOM 1451 C C . ARG A 1 197 ? 9.940 3.158 -14.835 1.00 82.56 197 ARG A C 1
ATOM 1453 O O . ARG A 1 197 ? 8.812 2.748 -15.099 1.00 82.56 197 ARG A O 1
ATOM 1460 N N . GLU A 1 198 ? 11.000 2.352 -14.752 1.00 86.06 198 GLU A N 1
ATOM 1461 C CA . GLU A 1 198 ? 10.891 0.890 -14.855 1.00 86.06 198 GLU A CA 1
ATOM 1462 C C . GLU A 1 198 ? 9.999 0.304 -13.749 1.00 86.06 198 GLU A C 1
ATOM 1464 O O . GLU A 1 198 ? 9.145 -0.527 -14.037 1.00 86.06 198 GLU A O 1
ATOM 1469 N N . ASN A 1 199 ? 10.161 0.761 -12.506 1.00 87.19 199 ASN A N 1
ATOM 1470 C CA . ASN A 1 199 ? 9.400 0.291 -11.352 1.00 87.19 199 ASN A CA 1
ATOM 1471 C C . ASN A 1 199 ? 7.914 0.646 -11.481 1.00 87.19 199 ASN A C 1
ATOM 1473 O O . ASN A 1 199 ? 7.066 -0.228 -11.363 1.00 87.19 199 ASN A O 1
ATOM 1477 N N . MET A 1 200 ? 7.595 1.897 -11.821 1.00 84.81 200 MET A N 1
ATOM 1478 C CA . MET A 1 200 ? 6.213 2.322 -12.050 1.00 84.81 200 MET A CA 1
ATOM 1479 C C . MET A 1 200 ? 5.567 1.525 -13.187 1.00 84.81 200 MET A C 1
ATOM 1481 O O . MET A 1 200 ? 4.465 1.023 -13.021 1.00 84.81 200 MET A O 1
ATOM 1485 N N . ARG A 1 201 ? 6.259 1.329 -14.315 1.00 81.12 201 ARG A N 1
ATOM 1486 C CA . ARG A 1 201 ? 5.736 0.510 -15.420 1.00 81.12 201 ARG A CA 1
ATOM 1487 C C . ARG A 1 201 ? 5.495 -0.947 -15.005 1.00 81.12 201 ARG A C 1
ATOM 1489 O O . ARG A 1 201 ? 4.498 -1.529 -15.411 1.00 81.12 201 ARG A O 1
ATOM 1496 N N . ASP A 1 202 ? 6.426 -1.545 -14.262 1.00 80.38 202 ASP A N 1
ATOM 1497 C CA . ASP A 1 202 ? 6.412 -2.987 -13.986 1.00 80.38 202 ASP A CA 1
ATOM 1498 C C . ASP A 1 202 ? 5.572 -3.365 -12.748 1.00 80.38 202 ASP A C 1
ATOM 1500 O O . ASP A 1 202 ? 5.112 -4.511 -12.677 1.00 80.38 202 ASP A O 1
ATOM 1504 N N . ASN A 1 203 ? 5.379 -2.436 -11.798 1.00 83.56 203 ASN A N 1
ATOM 1505 C CA . ASN A 1 203 ? 4.779 -2.679 -10.476 1.00 83.56 203 ASN A CA 1
ATOM 1506 C C . ASN A 1 203 ? 3.578 -1.784 -10.124 1.00 83.56 203 ASN A C 1
ATOM 1508 O O . ASN A 1 203 ? 2.853 -2.125 -9.190 1.00 83.56 203 ASN A O 1
ATOM 1512 N N . PHE A 1 204 ? 3.352 -0.659 -10.811 1.00 78.69 204 PHE A N 1
ATOM 1513 C CA . PHE A 1 204 ? 2.191 0.200 -10.562 1.00 78.69 204 PHE A CA 1
ATOM 1514 C C . PHE A 1 204 ? 1.113 -0.050 -11.620 1.00 78.69 204 PHE A C 1
ATOM 1516 O O . PHE A 1 204 ? 1.126 0.542 -12.697 1.00 78.69 204 PHE A O 1
ATOM 1523 N N . TYR A 1 205 ? 0.177 -0.940 -11.292 1.00 66.00 205 TYR A N 1
ATOM 1524 C CA . TYR A 1 205 ? -1.042 -1.164 -12.069 1.00 66.00 205 TYR A CA 1
ATOM 1525 C C . TYR A 1 205 ? -2.192 -0.430 -11.367 1.00 66.00 205 TYR A C 1
ATOM 1527 O O . TYR A 1 205 ? -2.499 -0.751 -10.216 1.00 66.00 205 TYR A O 1
ATOM 1535 N N . ALA A 1 206 ? -2.760 0.575 -12.036 1.00 49.69 206 ALA A N 1
ATOM 1536 C CA . ALA A 1 206 ? -3.854 1.423 -11.557 1.00 49.69 206 ALA A CA 1
ATOM 1537 C C . ALA A 1 206 ? -5.091 1.263 -12.441 1.00 49.69 206 ALA A C 1
ATOM 1539 O O . ALA A 1 206 ? -4.897 1.106 -13.668 1.00 49.69 206 ALA A O 1
#

Mean predicted aligned error: 15.48 Å

Organism: NCBI:txid37863

Sequence (206 aa):
ESEFSRALGDAVVDKSSKPLEPLFVKDACEAIALVAGHQGGVAEIFNVGGDFQLNVDELAALVKQIEAASTHLSKKASLDCSKIKETLKWTPTTTLSAGLKLTLETNIPAPTTVSPTAKFLVFGGNGWIGTQFTSLLTKAGIPFVVGQTRPGTDLDETVVDEIVRVAPSHIVSMVGRTHGPGVNSIAYLEGGPDKLRENMRDNFYA

InterPro domains:
  IPR036291 NAD(P)-binding domain superfamily [SSF51735] (21-106)
  IPR050177 Bifunctional lipid A modification and metabolic enzymes [PTHR43245] (12-107)

Solvent-accessible surface area (backbone atoms only — not comparable to full-atom values): 12595 Å² total; per-residue (Å²): 132,59,74,67,58,65,69,64,47,91,64,80,69,72,84,62,81,54,80,42,55,68,59,43,68,67,49,52,51,54,50,50,52,52,59,73,67,50,90,67,79,78,78,72,86,68,53,83,64,31,75,38,40,42,32,63,69,56,48,57,50,45,62,62,26,63,81,66,76,60,86,90,84,88,47,66,41,82,77,76,37,60,66,33,33,71,74,70,69,50,71,68,79,67,50,71,70,60,38,48,51,54,58,69,67,48,83,69,72,66,83,67,88,67,79,70,86,53,26,35,34,27,27,32,30,89,39,80,66,17,44,56,51,52,51,51,34,56,76,70,70,42,51,69,45,67,48,90,57,47,89,91,74,49,60,65,69,61,46,49,51,49,49,62,73,66,62,50,78,41,77,45,80,52,60,57,75,47,52,48,94,98,29,90,36,55,69,52,46,47,93,47,58,72,23,47,54,52,36,42,71,57,52,59,85,131

Foldseek 3Di:
DDVVCLQVDVDPPPPPQDKDFDAQPVLVVVLVVLVVPDPDDFPDDADDTAQAIGGPVVVVVLLVCLVVPDDDGDGGDPDPRVCCCVPRVGHGPADPSNSSVVVVPPCPDRPDPPDDLAEEEEECLVPPVNVVVVVVCVVVVRHYDDDPDHPLPDDPVVVVVSCVVSVGPYYHYPFADAADVPGPGVVQLDDDSVSVVVRCNGPPDD

pLDDT: mean 81.6, std 16.49, range [38.0, 98.0]

Secondary structure (DSSP, 8-state):
--HHHHHS-S---------B----HHHHHHHHHHHHH--SSSS-------SB-B-HHHHHHHHHHHTTT------B--S--HHHHHHH-----S-HHHHHHHHHHS------SS-----EEEETTTSHHHHHHHHHHHHTT--EEE-SS-TTTS-HHHHHHHHHHH--SEEEE------BTTB-SGGGG-SSHHHHHHHHHHH---

Radius of gyration: 21.61 Å; Cα contacts (8 Å, |Δi|>4): 234; chains: 1; bounding box: 42×48×52 Å

Nearest PDB structures (foldseek):
  6rfs-assembly1_E  TM=5.040E-01  e=7.561E-01  Yarrowia lipolytica
  5xtb-assembly1_J  TM=5.418E-01  e=1.573E+00  Homo sapiens
  7vm2-assembly1_C  TM=6.137E-01  e=4.882E+00  Rattus norvegicus
  6o5f-assembly1_B  TM=3.388E-01  e=3.998E+00  Homo sapiens
  2i4i-assembly1_A  TM=3.476E-01  e=5.962E+00  Homo sapiens